Protein AF-A0A535C8X6-F1 (afdb_monomer_lite)

Secondary structure (DSSP, 8-state):
-TTTTTS-S-----TTTTTT---TT--EEEES-THHHHTSSSTTHHHHHHHHHHHHHTTTT-SSSPPEEEE--S-TTSHHHHHHHHT-HHHHHHHHHHHHHHTT-TTSSEEEEEEEEESSHHHHHHHHHHHHHHT--TTEEEEEEEEEEEEEETTEEEEEEEEEESSHHHHHHHHTTPPTT-EEEES-S---

Radius of gyration: 20.98 Å; chains: 1; bounding box: 40×36×58 Å

Sequence (192 aa):
DDFRDGRTDVLVGTQLVAKGLDLPAVTLAAVIAADVTLNLPDYRAAERTFQLLAQVAGRAGRGSRPGRVVFQTYAPDHFAIRAAARLDLDAFADEELARRRLLGYPPSGVLARLLIADPDRGRANTRGAAAAEAVRTAGVDVFGPLPAYVARRAGRWRVQVVLRAADVEQRAEALARVPAGVAIDVDPESLL

pLDDT: mean 89.93, std 11.19, range [46.81, 98.25]

Structure (mmCIF, N/CA/C/O backbone):
data_AF-A0A535C8X6-F1
#
_entry.id   AF-A0A535C8X6-F1
#
loop_
_atom_site.group_PDB
_atom_site.id
_atom_site.type_symbol
_atom_site.label_atom_id
_atom_site.label_alt_id
_atom_site.label_comp_id
_atom_site.label_asym_id
_atom_site.label_entity_id
_atom_site.label_seq_id
_atom_site.pdbx_PDB_ins_code
_atom_site.Cartn_x
_atom_site.Cartn_y
_atom_site.Cartn_z
_atom_site.occupancy
_atom_site.B_iso_or_equiv
_atom_site.auth_seq_id
_atom_site.auth_comp_id
_atom_site.auth_asym_id
_atom_site.auth_atom_id
_atom_site.pdbx_PDB_model_num
ATOM 1 N N . ASP A 1 1 ? 3.007 14.424 30.861 1.00 59.03 1 ASP A N 1
ATOM 2 C CA . ASP A 1 1 ? 2.769 14.315 32.312 1.00 59.03 1 ASP A CA 1
ATOM 3 C C . ASP A 1 1 ? 1.372 14.779 32.685 1.00 59.03 1 ASP A C 1
ATOM 5 O O . ASP A 1 1 ? 0.611 13.955 33.160 1.00 59.03 1 ASP A O 1
ATOM 9 N N . ASP A 1 2 ? 0.934 15.970 32.274 1.00 73.88 2 ASP A N 1
ATOM 10 C CA . ASP A 1 2 ? -0.419 16.498 32.548 1.00 73.88 2 ASP A CA 1
ATOM 11 C C . ASP A 1 2 ? -1.589 15.540 32.237 1.00 73.88 2 ASP A C 1
ATOM 13 O O . ASP A 1 2 ? -2.485 15.380 33.060 1.00 73.88 2 ASP A O 1
ATOM 17 N N . PHE A 1 3 ? -1.566 14.835 31.099 1.00 74.06 3 PHE A N 1
ATOM 18 C CA . PHE A 1 3 ? -2.609 13.855 30.752 1.00 74.06 3 PHE A CA 1
ATOM 19 C C . PHE A 1 3 ? -2.551 12.569 31.600 1.00 74.06 3 PHE A C 1
ATOM 21 O O . PHE A 1 3 ? -3.583 11.979 31.905 1.00 74.06 3 PHE A O 1
ATOM 28 N N . ARG A 1 4 ? -1.353 12.129 32.012 1.00 70.62 4 ARG A N 1
ATOM 29 C CA . ARG A 1 4 ? -1.201 10.979 32.925 1.00 70.62 4 ARG A CA 1
ATOM 30 C C . ARG A 1 4 ? -1.659 11.330 34.337 1.00 70.62 4 ARG A C 1
ATOM 32 O O . ARG A 1 4 ? -2.272 10.498 34.994 1.00 70.62 4 ARG A O 1
ATOM 39 N N . ASP A 1 5 ? -1.417 12.570 34.744 1.00 76.75 5 ASP A N 1
ATOM 40 C CA . ASP A 1 5 ? -1.795 13.105 36.050 1.00 76.75 5 ASP A CA 1
ATOM 41 C C . ASP A 1 5 ? -3.281 13.507 36.122 1.00 76.75 5 ASP A C 1
ATOM 43 O O . ASP A 1 5 ? -3.724 14.042 37.135 1.00 76.75 5 ASP A O 1
ATOM 47 N N . GLY A 1 6 ? -4.057 13.302 35.047 1.00 73.88 6 GLY A N 1
ATOM 48 C CA . GLY A 1 6 ? -5.480 13.655 34.990 1.00 73.88 6 GLY A CA 1
ATOM 49 C C . GLY A 1 6 ? -5.761 15.160 34.935 1.00 73.88 6 GLY A C 1
ATOM 50 O O . GLY A 1 6 ? -6.890 15.578 35.158 1.00 73.88 6 GLY A O 1
ATOM 51 N N . ARG A 1 7 ? -4.754 15.986 34.628 1.00 78.56 7 ARG A N 1
ATOM 52 C CA . ARG A 1 7 ? -4.883 17.445 34.450 1.00 78.56 7 ARG A CA 1
ATOM 53 C C . ARG A 1 7 ? -5.351 17.830 33.041 1.00 78.56 7 ARG A C 1
ATOM 55 O O . ARG A 1 7 ? -5.463 19.010 32.721 1.00 78.56 7 ARG A O 1
ATOM 62 N N . THR A 1 8 ? -5.577 16.849 32.171 1.00 77.38 8 THR A N 1
ATOM 63 C CA . THR A 1 8 ? -6.042 17.039 30.795 1.00 77.38 8 THR A CA 1
ATOM 64 C C . THR A 1 8 ? -6.993 15.908 30.420 1.00 77.38 8 THR A C 1
ATOM 66 O O . THR A 1 8 ? -6.624 14.742 30.531 1.00 77.38 8 THR A O 1
ATOM 69 N N . ASP A 1 9 ? -8.185 16.253 29.933 1.00 81.25 9 ASP A N 1
ATOM 70 C CA . ASP A 1 9 ? -9.246 15.278 29.632 1.00 81.25 9 ASP A CA 1
ATOM 71 C C . ASP A 1 9 ? -9.217 14.755 28.190 1.00 81.25 9 ASP A C 1
ATOM 73 O O . ASP A 1 9 ? -9.724 13.671 27.900 1.00 81.25 9 ASP A O 1
ATOM 77 N N . VAL A 1 10 ? -8.619 15.517 27.265 1.00 84.50 10 VAL A N 1
ATOM 78 C CA . VAL A 1 10 ? -8.597 15.195 25.832 1.00 84.50 10 VAL A CA 1
ATOM 79 C C . VAL A 1 10 ? -7.180 15.282 25.287 1.00 84.50 10 VAL A C 1
ATOM 81 O O . VAL A 1 10 ? -6.517 16.311 25.397 1.00 84.50 10 VAL A O 1
ATOM 84 N N . LEU A 1 11 ? -6.742 14.206 24.637 1.00 82.94 11 LEU A N 1
ATOM 85 C CA . LEU A 1 11 ? -5.484 14.146 23.903 1.00 82.94 11 LEU A CA 1
ATOM 86 C C . LEU A 1 11 ? -5.776 13.879 22.427 1.00 82.94 11 LEU A C 1
ATOM 88 O O . LEU A 1 11 ? -6.370 12.859 22.079 1.00 82.94 11 LEU A O 1
ATOM 92 N N . VAL A 1 12 ? -5.330 14.784 21.557 1.00 84.00 12 VAL A N 1
ATOM 93 C CA . VAL A 1 12 ? -5.411 14.626 20.100 1.00 84.00 12 VAL A CA 1
ATOM 94 C C . VAL A 1 12 ? -4.010 14.370 19.566 1.00 84.00 12 VAL A C 1
ATOM 96 O O . VAL A 1 12 ? -3.067 15.080 19.908 1.00 84.00 12 VAL A O 1
ATOM 99 N N . GLY A 1 13 ? -3.861 13.361 18.713 1.00 76.81 13 GLY A N 1
ATOM 100 C CA . GLY A 1 13 ? -2.567 13.018 18.149 1.00 76.81 13 GLY A CA 1
ATOM 101 C C . GLY A 1 13 ? -2.669 12.218 16.863 1.00 76.81 13 GLY A C 1
ATOM 102 O O . GLY A 1 13 ? -3.693 11.611 16.559 1.00 76.81 13 GLY A O 1
ATOM 103 N N . THR A 1 14 ? -1.578 12.214 16.103 1.00 72.19 14 THR A N 1
ATOM 104 C CA . THR A 1 14 ? -1.394 11.288 14.982 1.00 72.19 14 THR A CA 1
ATOM 105 C C . THR A 1 14 ? -0.957 9.918 15.510 1.00 72.19 14 THR A C 1
ATOM 107 O O . THR A 1 14 ? -0.682 9.756 16.700 1.00 72.19 14 THR A O 1
ATOM 110 N N . GLN A 1 15 ? -0.856 8.919 14.629 1.00 61.06 15 GLN A N 1
ATOM 111 C CA . GLN A 1 15 ? -0.503 7.522 14.951 1.00 61.06 15 GLN A CA 1
ATOM 112 C C . GLN A 1 15 ? 0.688 7.354 15.923 1.00 61.06 15 GLN A C 1
ATOM 114 O O . GLN A 1 15 ? 0.756 6.375 16.667 1.00 61.06 15 GLN A O 1
ATOM 119 N N . LEU A 1 16 ? 1.621 8.311 15.927 1.00 46.81 16 LEU A N 1
ATOM 120 C CA . LEU A 1 16 ? 2.817 8.336 16.770 1.00 46.81 16 LEU A CA 1
ATOM 121 C C . LEU A 1 16 ? 2.553 8.700 18.239 1.00 46.81 16 LEU A C 1
ATOM 123 O O . LEU A 1 16 ? 3.260 8.194 19.104 1.00 46.81 16 LEU A O 1
ATOM 127 N N . VAL A 1 17 ? 1.529 9.503 18.547 1.00 49.66 17 VAL A N 1
ATOM 128 C CA . VAL A 1 17 ? 1.289 10.017 19.912 1.00 49.66 17 VAL A CA 1
ATOM 129 C C . VAL A 1 17 ? 0.846 8.913 20.876 1.00 49.66 17 VAL A C 1
ATOM 131 O O . VAL A 1 17 ? 1.061 9.024 22.073 1.00 49.66 17 VAL A O 1
ATOM 134 N N . ALA A 1 18 ? 0.280 7.811 20.383 1.00 49.75 18 ALA A N 1
ATOM 135 C CA . ALA A 1 18 ? -0.209 6.740 21.249 1.00 49.75 18 ALA A CA 1
ATOM 136 C C . ALA A 1 18 ? 0.808 5.596 21.468 1.00 49.75 18 ALA A C 1
ATOM 138 O O . ALA A 1 18 ? 0.601 4.757 22.346 1.00 49.75 18 ALA A O 1
ATOM 139 N N . LYS A 1 19 ? 1.891 5.493 20.675 1.00 50.19 19 LYS A N 1
ATOM 140 C CA . LYS A 1 19 ? 2.894 4.419 20.838 1.00 50.19 19 LYS A CA 1
ATOM 141 C C . LYS A 1 19 ? 3.752 4.679 22.085 1.00 50.19 19 LYS A C 1
ATOM 143 O O . LYS A 1 19 ? 4.449 5.677 22.153 1.00 50.19 19 LYS A O 1
ATOM 148 N N . GLY A 1 20 ? 3.704 3.762 23.057 1.00 53.22 20 GLY A N 1
ATOM 149 C CA . GLY A 1 20 ? 4.499 3.831 24.296 1.00 53.22 20 GLY A CA 1
ATOM 150 C C . GLY A 1 20 ? 3.850 4.608 25.448 1.00 53.22 20 GLY A C 1
ATOM 151 O O . GLY A 1 20 ? 4.402 4.650 26.545 1.00 53.22 20 GLY A O 1
ATOM 152 N N . LEU A 1 21 ? 2.665 5.184 25.238 1.00 58.94 21 LEU A N 1
ATOM 153 C CA . LEU A 1 21 ? 1.864 5.772 26.305 1.00 58.94 21 LEU A CA 1
ATOM 154 C C . LEU A 1 21 ? 0.898 4.722 26.859 1.00 58.94 21 LEU A C 1
ATOM 156 O O . LEU A 1 21 ? -0.161 4.473 26.288 1.00 58.94 21 LEU A O 1
ATOM 160 N N . ASP A 1 22 ? 1.286 4.098 27.972 1.00 64.19 22 ASP A N 1
ATOM 161 C CA . ASP A 1 22 ? 0.338 3.387 28.825 1.00 64.19 22 ASP A CA 1
ATOM 162 C C . ASP A 1 22 ? -0.529 4.415 29.563 1.00 64.19 22 ASP A C 1
ATOM 164 O O . ASP A 1 22 ? -0.015 5.304 30.252 1.00 64.19 22 ASP A O 1
ATOM 168 N N . LEU A 1 23 ? -1.836 4.353 29.322 1.00 70.75 23 LEU A N 1
ATOM 169 C CA . LEU A 1 23 ? -2.821 5.328 29.782 1.00 70.75 23 LEU A CA 1
ATOM 170 C C . LEU A 1 23 ? -4.005 4.586 30.420 1.00 70.75 23 LEU A C 1
ATOM 172 O O . LEU A 1 23 ? -5.104 4.576 29.862 1.00 70.75 23 LEU A O 1
ATOM 176 N N . PRO A 1 24 ? -3.809 3.960 31.595 1.00 66.19 24 PRO A N 1
ATOM 177 C CA . PRO A 1 24 ? -4.814 3.102 32.233 1.00 66.19 24 PRO A CA 1
ATOM 178 C C . PRO A 1 24 ? -6.110 3.841 32.607 1.00 66.19 24 PRO A C 1
ATOM 180 O O . PRO A 1 24 ? -7.152 3.213 32.793 1.00 66.19 24 PRO A O 1
ATOM 183 N N . ALA A 1 25 ? -6.074 5.176 32.689 1.00 71.44 25 ALA A N 1
ATOM 184 C CA . ALA A 1 25 ? -7.247 6.010 32.936 1.00 71.44 25 ALA A CA 1
ATOM 185 C C . ALA A 1 25 ? -8.119 6.261 31.686 1.00 71.44 25 ALA A C 1
ATOM 187 O O . ALA A 1 25 ? -9.248 6.747 31.827 1.00 71.44 25 ALA A O 1
ATOM 188 N N . VAL A 1 26 ? -7.639 5.925 30.482 1.00 77.00 26 VAL A N 1
ATOM 189 C CA . VAL A 1 26 ? -8.360 6.159 29.225 1.00 77.00 26 VAL A CA 1
ATOM 190 C C . VAL A 1 26 ? -9.452 5.113 29.033 1.00 77.00 26 VAL A C 1
ATOM 192 O O . VAL A 1 26 ? -9.203 3.924 28.830 1.00 77.00 26 VAL A O 1
ATOM 195 N N . THR A 1 27 ? -10.690 5.596 29.062 1.00 83.75 27 THR A N 1
ATOM 196 C CA . THR A 1 27 ? -11.909 4.794 28.870 1.00 83.75 27 THR A CA 1
ATOM 197 C C . THR A 1 27 ? -12.590 5.062 27.533 1.00 83.75 27 THR A C 1
ATOM 199 O O . THR A 1 27 ? -13.511 4.338 27.174 1.00 83.75 27 THR A O 1
ATOM 202 N N . LEU A 1 28 ? -12.131 6.055 26.766 1.00 86.50 28 LEU A N 1
ATOM 203 C CA . LEU A 1 28 ? -12.630 6.350 25.427 1.00 86.50 28 LEU A CA 1
ATOM 204 C C . LEU A 1 28 ? -11.461 6.601 24.476 1.00 86.50 28 LEU A C 1
ATOM 206 O O . LEU A 1 28 ? -10.633 7.473 24.727 1.00 86.50 28 LEU A O 1
ATOM 210 N N . ALA A 1 29 ? -11.431 5.870 23.365 1.00 86.81 29 ALA A N 1
ATOM 211 C CA . ALA A 1 29 ? -10.570 6.165 22.228 1.00 86.81 29 ALA A CA 1
ATOM 212 C C . ALA A 1 29 ? -11.423 6.399 20.980 1.00 86.81 29 ALA A C 1
ATOM 214 O O . ALA A 1 29 ? -12.399 5.688 20.740 1.00 86.81 29 ALA A O 1
ATOM 215 N N . ALA A 1 30 ? -11.046 7.383 20.171 1.00 88.31 30 ALA A N 1
ATOM 216 C CA . ALA A 1 30 ? -11.700 7.653 18.901 1.00 88.31 30 ALA A CA 1
ATOM 217 C C . ALA A 1 30 ? -10.662 7.697 17.781 1.00 88.31 30 ALA A C 1
ATOM 219 O O . ALA A 1 30 ? -9.648 8.385 17.899 1.00 88.31 30 ALA A O 1
ATOM 220 N N . VAL A 1 31 ? -10.922 6.974 16.692 1.00 89.25 31 VAL A N 1
ATOM 221 C CA . VAL A 1 31 ? -10.182 7.129 15.437 1.00 89.25 31 VAL A CA 1
ATOM 222 C C . VAL A 1 31 ? -11.052 7.926 14.486 1.00 89.25 31 VAL A C 1
ATOM 224 O O . VAL A 1 31 ? -12.113 7.469 14.058 1.00 89.25 31 VAL A O 1
ATOM 227 N N . ILE A 1 32 ? -10.591 9.132 14.179 1.00 90.25 32 ILE A N 1
ATOM 228 C CA . ILE A 1 32 ? -11.244 10.036 13.240 1.00 90.25 32 ILE A CA 1
ATOM 229 C C . ILE A 1 32 ? -10.702 9.755 11.840 1.00 90.25 32 ILE A C 1
ATOM 231 O O . ILE A 1 32 ? -9.488 9.671 11.659 1.00 90.25 32 ILE A O 1
ATOM 235 N N . ALA A 1 33 ? -11.605 9.624 10.867 1.00 86.44 33 ALA A N 1
ATOM 236 C CA . ALA A 1 33 ? -11.290 9.373 9.461 1.00 86.44 33 ALA A CA 1
ATOM 237 C C . ALA A 1 33 ? -10.433 8.110 9.233 1.00 86.44 33 ALA A C 1
ATOM 239 O O . ALA A 1 33 ? -9.343 8.164 8.658 1.00 86.44 33 ALA A O 1
ATOM 240 N N . ALA A 1 34 ? -10.954 6.947 9.637 1.00 86.88 34 ALA A N 1
ATOM 241 C CA . ALA A 1 34 ? -10.316 5.653 9.369 1.00 86.88 34 ALA A CA 1
ATOM 242 C C . ALA A 1 34 ? -10.116 5.376 7.861 1.00 86.88 34 ALA A C 1
ATOM 244 O O . ALA A 1 34 ? -9.272 4.570 7.475 1.00 86.88 34 ALA A O 1
ATOM 245 N N . ASP A 1 35 ? -10.849 6.085 7.000 1.00 89.75 35 ASP A N 1
ATOM 246 C CA . ASP A 1 35 ? -10.760 5.979 5.543 1.00 89.75 35 ASP A CA 1
ATOM 247 C C . ASP A 1 35 ? -9.438 6.496 4.968 1.00 89.75 35 ASP A C 1
ATOM 249 O O . ASP A 1 35 ? -9.090 6.141 3.842 1.00 89.75 35 ASP A O 1
ATOM 253 N N . VAL A 1 36 ? -8.693 7.334 5.701 1.00 88.81 36 VAL A N 1
ATOM 254 C CA . VAL A 1 36 ? -7.447 7.933 5.192 1.00 88.81 36 VAL A CA 1
ATOM 255 C C . VAL A 1 36 ? -6.462 6.847 4.777 1.00 88.81 36 VAL A C 1
ATOM 257 O O . VAL A 1 36 ? -5.858 6.943 3.714 1.00 88.81 36 VAL A O 1
ATOM 260 N N . THR A 1 37 ? -6.318 5.797 5.588 1.00 88.62 37 THR A N 1
ATOM 261 C CA . THR A 1 37 ? -5.406 4.691 5.287 1.00 88.62 37 THR A CA 1
ATOM 262 C C . THR A 1 37 ? -5.985 3.692 4.300 1.00 88.62 37 THR A C 1
ATOM 264 O O . THR A 1 37 ? -5.215 3.124 3.532 1.00 88.62 37 THR A O 1
ATOM 267 N N . LEU A 1 38 ? -7.311 3.517 4.272 1.00 91.06 38 LEU A N 1
ATOM 268 C CA . LEU A 1 38 ? -7.988 2.657 3.294 1.00 91.06 38 LEU A CA 1
ATOM 269 C C . LEU A 1 38 ? -7.849 3.174 1.862 1.00 91.06 38 LEU A C 1
ATOM 271 O O . LEU A 1 38 ? -7.740 2.376 0.939 1.00 91.06 38 LEU A O 1
ATOM 275 N N . ASN A 1 39 ? -7.842 4.495 1.682 1.00 90.12 39 ASN A N 1
ATOM 276 C CA . ASN A 1 39 ? -7.781 5.125 0.363 1.00 90.12 39 ASN A CA 1
ATOM 277 C C . ASN A 1 39 ? -6.349 5.395 -0.123 1.00 90.12 39 ASN A C 1
ATOM 279 O O . ASN A 1 39 ? -6.158 6.046 -1.151 1.00 90.12 39 ASN A O 1
ATOM 283 N N . LEU A 1 40 ? -5.330 4.919 0.600 1.00 91.12 40 LEU A N 1
ATOM 284 C CA . LEU A 1 40 ? -3.961 4.975 0.098 1.00 91.12 40 LEU A CA 1
ATOM 285 C C . LEU A 1 40 ? -3.833 4.052 -1.124 1.00 91.12 40 LEU A C 1
ATOM 287 O O . LEU A 1 40 ? -4.337 2.930 -1.080 1.00 91.12 40 LEU A O 1
ATOM 291 N N . PRO A 1 41 ? -3.133 4.473 -2.194 1.00 89.69 41 PRO A N 1
ATOM 292 C CA . PRO A 1 41 ? -2.901 3.649 -3.380 1.00 89.69 41 PRO A CA 1
ATOM 293 C C . PRO A 1 41 ? -1.820 2.588 -3.107 1.00 89.69 41 PRO A C 1
ATOM 295 O O . PRO A 1 41 ? -0.774 2.549 -3.751 1.00 89.69 41 PRO A O 1
ATOM 298 N N . ASP A 1 42 ? -2.057 1.751 -2.102 1.00 92.94 42 ASP A N 1
ATOM 299 C CA . ASP A 1 42 ? -1.156 0.717 -1.615 1.00 92.94 42 ASP A CA 1
ATOM 300 C C . ASP A 1 42 ? -1.937 -0.589 -1.442 1.00 92.94 42 ASP A C 1
ATOM 302 O O . ASP A 1 42 ? -3.026 -0.604 -0.868 1.00 92.94 42 ASP A O 1
ATOM 306 N N . TYR A 1 43 ? -1.379 -1.705 -1.912 1.00 92.75 43 TYR A N 1
ATOM 307 C CA . TYR A 1 43 ? -2.036 -3.010 -1.813 1.00 92.75 43 TYR A CA 1
ATOM 308 C C . TYR A 1 43 ? -2.241 -3.467 -0.356 1.00 92.75 43 TYR A C 1
ATOM 310 O O . TYR A 1 43 ? -3.103 -4.301 -0.097 1.00 92.75 43 TYR A O 1
ATOM 318 N N . ARG A 1 44 ? -1.489 -2.904 0.603 1.00 94.88 44 ARG A N 1
ATOM 319 C CA . ARG A 1 44 ? -1.601 -3.170 2.048 1.00 94.88 44 ARG A CA 1
ATOM 320 C C . ARG A 1 44 ? -2.485 -2.159 2.781 1.00 94.88 44 ARG A C 1
ATOM 322 O O . ARG A 1 44 ? -2.489 -2.143 4.012 1.00 94.88 44 ARG A O 1
ATOM 329 N N . ALA A 1 45 ? -3.217 -1.293 2.077 1.00 95.00 45 ALA A N 1
ATOM 330 C CA . ALA A 1 45 ? -4.074 -0.271 2.688 1.00 95.00 45 ALA A CA 1
ATOM 331 C C . ALA A 1 45 ? -5.084 -0.857 3.697 1.00 95.00 45 ALA A C 1
ATOM 333 O O . ALA A 1 45 ? -5.226 -0.341 4.813 1.00 95.00 45 ALA A O 1
ATOM 334 N N . ALA A 1 46 ? -5.736 -1.971 3.348 1.00 96.12 46 ALA A N 1
ATOM 335 C CA . ALA A 1 46 ? -6.678 -2.667 4.225 1.00 96.12 46 ALA A CA 1
ATOM 336 C C . ALA A 1 46 ? -5.995 -3.245 5.477 1.00 96.12 46 ALA A C 1
ATOM 338 O O . ALA A 1 46 ? -6.447 -2.989 6.592 1.00 96.12 46 ALA A O 1
ATOM 339 N N . GLU A 1 47 ? -4.865 -3.939 5.304 1.00 96.06 47 GLU A N 1
ATOM 340 C CA . GLU A 1 47 ? -4.036 -4.479 6.395 1.00 96.06 47 GLU A CA 1
ATOM 341 C C . GLU A 1 47 ? -3.582 -3.395 7.368 1.00 96.06 47 GLU A C 1
ATOM 343 O O . GLU A 1 47 ? -3.773 -3.518 8.578 1.00 96.06 47 GLU A O 1
ATOM 348 N N . ARG A 1 48 ? -3.033 -2.295 6.849 1.00 93.50 48 ARG A N 1
ATOM 349 C CA . ARG A 1 48 ? -2.588 -1.172 7.679 1.00 93.50 48 ARG A CA 1
ATOM 350 C C . ARG A 1 48 ? -3.744 -0.564 8.453 1.00 93.50 48 ARG A C 1
ATOM 352 O O . ARG A 1 48 ? -3.599 -0.292 9.641 1.00 93.50 48 ARG A O 1
ATOM 359 N N . THR A 1 49 ? -4.889 -0.378 7.800 1.00 94.56 49 THR A N 1
ATOM 360 C CA . THR A 1 49 ? -6.093 0.135 8.461 1.00 94.56 49 THR A CA 1
ATOM 361 C C . THR A 1 49 ? -6.509 -0.786 9.603 1.00 94.56 49 THR A C 1
ATOM 363 O O . THR A 1 49 ? -6.662 -0.315 10.728 1.00 94.56 49 THR A O 1
ATOM 366 N N . PHE A 1 50 ? -6.626 -2.092 9.349 1.00 95.50 50 PHE A N 1
ATOM 367 C CA . PHE A 1 50 ? -6.971 -3.066 10.381 1.00 95.50 50 PHE A CA 1
ATOM 368 C C . PHE A 1 50 ? -5.993 -3.006 11.563 1.00 95.50 50 PHE A C 1
ATOM 370 O O . PHE A 1 50 ? -6.424 -2.842 12.702 1.00 95.50 50 PHE A O 1
ATOM 377 N N . GLN A 1 51 ? -4.682 -3.052 11.303 1.00 92.38 51 GLN A N 1
ATOM 378 C CA . GLN A 1 51 ? -3.646 -3.016 12.342 1.00 92.38 51 GLN A CA 1
ATOM 379 C C . GLN A 1 51 ? -3.720 -1.750 13.202 1.00 92.38 51 GLN A C 1
ATOM 381 O O . GLN A 1 51 ? -3.593 -1.820 14.424 1.00 92.38 51 GLN A O 1
ATOM 386 N N . LEU A 1 52 ? -3.941 -0.591 12.581 1.00 89.75 52 LEU A N 1
ATOM 387 C CA . LEU A 1 52 ? -4.054 0.685 13.284 1.00 89.75 52 LEU A CA 1
ATOM 388 C C . LEU A 1 52 ? -5.294 0.730 14.174 1.00 89.75 52 LEU A C 1
ATOM 390 O O . LEU A 1 52 ? -5.199 1.088 15.348 1.00 89.75 52 LEU A O 1
ATOM 394 N N . LEU A 1 53 ? -6.448 0.348 13.628 1.00 91.38 53 LEU A N 1
ATOM 395 C CA . LEU A 1 53 ? -7.706 0.338 14.364 1.00 91.38 53 LEU A CA 1
ATOM 396 C C . LEU A 1 53 ? -7.676 -0.679 15.508 1.00 91.38 53 LEU A C 1
ATOM 398 O O . LEU A 1 53 ? -8.029 -0.330 16.634 1.00 91.38 53 LEU A O 1
ATOM 402 N N . ALA A 1 54 ? -7.178 -1.893 15.257 1.00 89.94 54 ALA A N 1
ATOM 403 C CA . ALA A 1 54 ? -7.010 -2.926 16.273 1.00 89.94 54 ALA A CA 1
ATOM 404 C C . ALA A 1 54 ? -6.022 -2.492 17.369 1.00 89.94 54 ALA A C 1
ATOM 406 O O . ALA A 1 54 ? -6.276 -2.706 18.553 1.00 89.94 54 ALA A O 1
ATOM 407 N N . GLN A 1 55 ? -4.927 -1.811 17.008 1.00 84.56 55 GLN A N 1
ATOM 408 C CA . GLN A 1 55 ? -3.979 -1.263 17.981 1.00 84.56 55 GLN A CA 1
ATOM 409 C C . GLN A 1 55 ? -4.622 -0.196 18.872 1.00 84.56 55 GLN A C 1
ATOM 411 O O . GLN A 1 55 ? -4.378 -0.189 20.080 1.00 84.56 55 GLN A O 1
ATOM 416 N N . VAL A 1 56 ? -5.413 0.715 18.299 1.00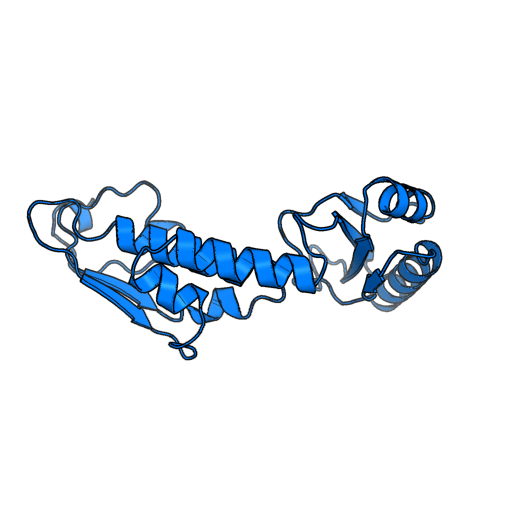 82.62 56 VAL A N 1
ATOM 417 C CA . VAL A 1 56 ? -6.130 1.732 19.081 1.00 82.62 56 VAL A CA 1
ATOM 418 C C . VAL A 1 56 ? -7.173 1.072 19.976 1.00 82.62 56 VAL A C 1
ATOM 420 O O . VAL A 1 56 ? -7.249 1.392 21.163 1.00 82.62 56 VAL A O 1
ATOM 423 N N . ALA A 1 57 ? -7.918 0.105 19.444 1.00 82.62 57 ALA A N 1
ATOM 424 C CA . ALA A 1 57 ? -8.917 -0.619 20.211 1.00 82.62 57 ALA A CA 1
ATOM 425 C C . ALA A 1 57 ? -8.308 -1.408 21.377 1.00 82.62 57 ALA A C 1
ATOM 427 O O . ALA A 1 57 ? -8.826 -1.352 22.486 1.00 82.62 57 ALA A O 1
ATOM 428 N N . GLY A 1 58 ? -7.148 -2.036 21.174 1.00 76.81 58 GLY A N 1
ATOM 429 C CA . GLY A 1 58 ? -6.412 -2.746 22.220 1.00 76.81 58 GLY A CA 1
ATOM 430 C C . GLY A 1 58 ? -5.723 -1.847 23.256 1.00 76.81 58 GLY A C 1
ATOM 431 O O . GLY A 1 58 ? -5.070 -2.372 24.162 1.00 76.81 58 GLY A O 1
ATOM 432 N N . ARG A 1 59 ? -5.796 -0.514 23.128 1.00 72.56 59 ARG A N 1
ATOM 433 C CA . ARG A 1 59 ? -5.265 0.447 24.115 1.00 72.56 59 ARG A CA 1
ATOM 434 C C . ARG A 1 59 ? -6.329 1.008 25.049 1.00 72.56 59 ARG A C 1
ATOM 436 O O . ARG A 1 59 ? -5.995 1.344 26.181 1.00 72.56 59 ARG A O 1
ATOM 443 N N . ALA A 1 60 ? -7.578 1.104 24.608 1.00 70.50 60 ALA A N 1
ATOM 444 C CA . ALA A 1 60 ? -8.669 1.522 25.478 1.00 70.50 60 ALA A CA 1
ATOM 445 C C . ALA A 1 60 ? -9.067 0.376 26.422 1.00 70.50 60 ALA A C 1
ATOM 447 O O . ALA A 1 60 ? -9.120 -0.778 26.009 1.00 70.50 60 ALA A O 1
ATOM 448 N N . GLY A 1 61 ? -9.368 0.688 27.687 1.00 64.06 61 GLY A N 1
ATOM 449 C CA . GLY A 1 61 ? -9.941 -0.301 28.611 1.00 64.06 61 GLY A CA 1
ATOM 450 C C . GLY A 1 61 ? -8.962 -1.335 29.180 1.00 64.06 61 GLY A C 1
ATOM 451 O O . GLY A 1 61 ? -9.399 -2.397 29.604 1.00 64.06 61 GLY A O 1
ATOM 452 N N . ARG A 1 62 ? -7.652 -1.042 29.219 1.00 68.56 62 ARG A N 1
ATOM 453 C CA . ARG A 1 62 ? -6.651 -1.887 29.912 1.00 68.56 62 ARG A CA 1
ATOM 454 C C . ARG A 1 62 ? -6.703 -1.802 31.444 1.00 68.56 62 ARG A C 1
ATOM 456 O O . ARG A 1 62 ? -6.050 -2.590 32.118 1.00 68.56 62 ARG A O 1
ATOM 463 N N . GLY A 1 63 ? -7.427 -0.826 31.989 1.00 67.06 63 GLY A N 1
ATOM 464 C CA . GLY A 1 63 ? -7.645 -0.677 33.428 1.00 67.06 63 GLY A CA 1
ATOM 465 C C . GLY A 1 63 ? -8.851 -1.474 33.934 1.00 67.06 63 GLY A C 1
ATOM 466 O O . GLY A 1 63 ? -9.447 -2.271 33.221 1.00 67.06 63 GLY A O 1
ATOM 467 N N . SER A 1 64 ? -9.269 -1.202 35.169 1.00 66.50 64 SER A N 1
ATOM 468 C CA . SER A 1 64 ? -10.456 -1.817 35.788 1.00 66.50 64 SER A CA 1
ATOM 469 C C . SER A 1 64 ? -11.796 -1.317 35.228 1.00 66.50 64 SER A C 1
ATOM 471 O O . SER A 1 64 ? -12.845 -1.859 35.571 1.00 66.50 64 SER A O 1
ATOM 473 N N . ARG A 1 65 ? -11.785 -0.269 34.392 1.00 74.50 65 ARG A N 1
ATOM 474 C CA . ARG A 1 65 ? -12.983 0.329 33.789 1.00 74.50 65 ARG A CA 1
ATOM 475 C C . ARG A 1 65 ? -13.116 -0.093 32.324 1.00 74.50 65 ARG A C 1
ATOM 477 O O . ARG A 1 65 ? -12.117 -0.043 31.605 1.00 74.50 65 ARG A O 1
ATOM 484 N N . PRO A 1 66 ? -14.332 -0.437 31.859 1.00 77.00 66 PRO A N 1
ATOM 485 C CA . PRO A 1 66 ? -14.555 -0.794 30.466 1.00 77.00 66 PRO A CA 1
ATOM 486 C C . PRO A 1 66 ? -14.188 0.376 29.549 1.00 77.00 66 PRO A C 1
ATOM 488 O O . PRO A 1 66 ? -14.570 1.524 29.789 1.00 77.00 66 PRO A O 1
ATOM 491 N N . GLY A 1 67 ? -13.426 0.071 28.502 1.00 84.00 67 GLY A N 1
ATOM 492 C CA . GLY A 1 67 ? -13.086 1.016 27.447 1.00 84.00 67 GLY A CA 1
ATOM 493 C C . GLY A 1 67 ? -14.120 0.989 26.327 1.00 84.00 67 GLY A C 1
ATOM 494 O O . GLY A 1 67 ? -14.637 -0.066 25.970 1.00 84.00 67 GLY A O 1
ATOM 495 N N . ARG A 1 68 ? -14.395 2.148 25.737 1.00 87.31 68 ARG A N 1
ATOM 496 C CA . ARG A 1 68 ? -15.152 2.293 24.497 1.00 87.31 68 ARG A CA 1
ATOM 497 C C . ARG A 1 68 ? -14.227 2.795 23.400 1.00 87.31 68 ARG A C 1
ATOM 499 O O . ARG A 1 68 ? -13.396 3.674 23.622 1.00 87.31 68 ARG A O 1
ATOM 506 N N . VAL A 1 69 ? -14.406 2.260 22.201 1.00 88.31 69 VAL A N 1
ATOM 507 C CA . VAL A 1 69 ? -13.658 2.674 21.017 1.00 88.31 69 VAL A CA 1
ATOM 508 C C . VAL A 1 69 ? -14.658 3.077 19.944 1.00 88.31 69 VAL A C 1
ATOM 510 O O . VAL A 1 69 ? -15.646 2.379 19.725 1.00 88.31 69 VAL A O 1
ATOM 513 N N . VAL A 1 70 ? -14.436 4.224 19.311 1.00 91.94 70 VAL A N 1
ATOM 514 C CA . VAL A 1 70 ? -15.295 4.740 18.242 1.00 91.94 70 VAL A CA 1
ATOM 515 C C . VAL A 1 70 ? -14.459 4.938 16.987 1.00 91.94 70 VAL A C 1
ATOM 517 O O . VAL A 1 70 ? -13.435 5.616 17.017 1.00 91.94 70 VAL A O 1
ATOM 520 N N . PHE A 1 71 ? -14.904 4.364 15.874 1.00 92.94 71 PHE A N 1
ATOM 521 C CA . PHE A 1 71 ? -14.301 4.582 14.564 1.00 92.94 71 PHE A CA 1
ATOM 522 C C . PHE A 1 71 ? -15.243 5.427 13.719 1.00 92.94 71 PHE A C 1
ATOM 524 O O . PHE A 1 71 ? -16.391 5.046 13.500 1.00 92.94 71 PHE A O 1
ATOM 531 N N . GLN A 1 72 ? -14.762 6.571 13.244 1.00 94.44 72 GLN A N 1
ATOM 532 C CA . GLN A 1 72 ? -15.460 7.353 12.235 1.00 94.44 72 GLN A CA 1
ATOM 533 C C . GLN A 1 72 ? -14.939 6.951 10.856 1.00 94.44 72 GLN A C 1
ATOM 535 O O . GLN A 1 72 ? -13.745 7.089 10.576 1.00 94.44 72 GLN A O 1
ATOM 540 N N . THR A 1 73 ? -15.839 6.469 10.003 1.00 95.00 73 THR A N 1
ATOM 541 C CA . THR A 1 73 ? -15.536 6.051 8.632 1.00 95.00 73 THR A CA 1
ATOM 542 C C . THR A 1 73 ? -16.716 6.325 7.707 1.00 95.00 73 THR A C 1
ATOM 544 O O . THR A 1 73 ? -17.869 6.265 8.137 1.00 95.00 73 THR A O 1
ATOM 547 N N . TYR A 1 74 ? -16.428 6.602 6.439 1.00 95.50 74 TYR A N 1
ATOM 548 C CA . TYR A 1 74 ? -17.420 6.642 5.364 1.00 95.50 74 TYR A CA 1
ATOM 549 C C . TYR A 1 74 ? -17.712 5.256 4.768 1.00 95.50 74 TYR A C 1
ATOM 551 O O . TYR A 1 74 ? -18.705 5.100 4.062 1.00 95.50 74 TYR A O 1
ATOM 559 N N . ALA A 1 75 ? -16.885 4.249 5.062 1.00 95.56 75 ALA A N 1
ATOM 560 C CA . ALA A 1 75 ? -17.021 2.875 4.583 1.00 95.56 75 ALA A CA 1
ATOM 561 C C . ALA A 1 75 ? -17.219 1.874 5.747 1.00 95.56 75 ALA A C 1
ATOM 563 O O . ALA A 1 75 ? -16.400 0.966 5.925 1.00 95.56 75 ALA A O 1
ATOM 564 N N . PRO A 1 76 ? -18.303 1.992 6.544 1.00 95.38 76 PRO A N 1
ATOM 565 C CA . PRO A 1 76 ? -18.530 1.139 7.717 1.00 95.38 76 PRO A CA 1
ATOM 566 C C . PRO A 1 76 ? -18.649 -0.353 7.375 1.00 95.38 76 PRO A C 1
ATOM 568 O O . PRO A 1 76 ? -18.327 -1.202 8.206 1.00 95.38 76 PRO A O 1
ATOM 571 N N . ASP A 1 77 ? -19.062 -0.675 6.147 1.00 96.00 77 ASP A N 1
ATOM 572 C CA . ASP A 1 77 ? -19.222 -2.050 5.674 1.00 96.00 77 ASP A CA 1
ATOM 573 C C . ASP A 1 77 ? -17.929 -2.677 5.138 1.00 96.00 77 ASP A C 1
ATOM 575 O O . ASP A 1 77 ? -17.897 -3.878 4.861 1.00 96.00 77 ASP A O 1
ATOM 579 N N . HIS A 1 78 ? -16.847 -1.900 5.010 1.00 96.88 78 HIS A N 1
ATOM 580 C CA . HIS A 1 78 ? -15.570 -2.420 4.537 1.00 96.88 78 HIS A CA 1
ATOM 581 C C . HIS A 1 78 ? -15.049 -3.502 5.495 1.00 96.88 78 HIS A C 1
ATOM 583 O O . HIS A 1 78 ? -14.978 -3.294 6.709 1.00 96.88 78 HIS A O 1
ATOM 589 N N . PHE A 1 79 ? -14.638 -4.655 4.957 1.00 96.62 79 PHE A N 1
ATOM 590 C CA . PHE A 1 79 ? -14.282 -5.837 5.756 1.00 96.62 79 PHE A CA 1
ATOM 591 C C . PHE A 1 79 ? -13.218 -5.536 6.826 1.00 96.62 79 PHE A C 1
ATOM 593 O O . PHE A 1 79 ? -13.387 -5.917 7.981 1.00 96.62 79 PHE A O 1
ATOM 600 N N . ALA A 1 80 ? -12.182 -4.759 6.480 1.00 96.56 80 ALA A N 1
ATOM 601 C CA . ALA A 1 80 ? -11.141 -4.349 7.425 1.00 96.56 80 ALA A CA 1
ATOM 602 C C . ALA A 1 80 ? -11.679 -3.517 8.604 1.00 96.56 80 ALA A C 1
ATOM 604 O O . ALA A 1 80 ? -11.215 -3.688 9.729 1.00 96.56 80 ALA A O 1
ATOM 605 N N . ILE A 1 81 ? -12.679 -2.656 8.373 1.00 95.75 81 ILE A N 1
ATOM 606 C CA . ILE A 1 81 ? -13.323 -1.873 9.437 1.00 95.75 81 ILE A CA 1
ATOM 607 C C . ILE A 1 81 ? -14.147 -2.794 10.334 1.00 95.75 81 ILE A C 1
ATOM 609 O O . ILE A 1 81 ? -14.010 -2.749 11.557 1.00 95.75 81 ILE A O 1
ATOM 613 N N . ARG A 1 82 ? -14.991 -3.644 9.737 1.00 95.81 82 ARG A N 1
ATOM 614 C CA . ARG A 1 82 ? -15.868 -4.562 10.478 1.00 95.81 82 ARG A CA 1
ATOM 615 C C . ARG A 1 82 ? -15.075 -5.530 11.348 1.00 95.81 82 ARG A C 1
ATOM 617 O O . ARG A 1 82 ? -15.437 -5.740 12.504 1.00 95.81 82 ARG A O 1
ATOM 624 N N . ALA A 1 83 ? -14.001 -6.089 10.799 1.00 96.19 83 ALA A N 1
ATOM 625 C CA . ALA A 1 83 ? -13.107 -6.980 11.517 1.00 96.19 83 ALA A CA 1
ATOM 626 C C . ALA A 1 83 ? -12.376 -6.243 12.648 1.00 96.19 83 ALA A C 1
ATOM 628 O O . ALA A 1 83 ? -12.375 -6.710 13.786 1.00 96.19 83 ALA A O 1
ATOM 629 N N . ALA A 1 84 ? -11.850 -5.038 12.392 1.00 93.88 84 ALA A N 1
ATOM 630 C CA . ALA A 1 84 ? -11.185 -4.244 13.424 1.00 93.88 84 ALA A CA 1
ATOM 631 C C . ALA A 1 84 ? -12.125 -3.840 14.570 1.00 93.88 84 ALA A C 1
ATOM 633 O O . ALA A 1 84 ? -11.725 -3.874 15.731 1.00 93.88 84 ALA A O 1
ATOM 634 N N . ALA A 1 85 ? -13.384 -3.502 14.270 1.00 91.75 85 ALA A N 1
ATOM 635 C CA . ALA A 1 85 ? -14.396 -3.166 15.275 1.00 91.75 85 ALA A CA 1
ATOM 636 C C . ALA A 1 85 ? -14.724 -4.336 16.217 1.00 91.75 85 ALA A C 1
ATOM 638 O O . ALA A 1 85 ? -15.178 -4.113 17.337 1.00 91.75 85 ALA A O 1
ATOM 639 N N . ARG A 1 86 ? -14.487 -5.573 15.767 1.00 92.62 86 ARG A N 1
ATOM 640 C CA . ARG A 1 86 ? -14.700 -6.808 16.533 1.00 92.62 86 ARG A CA 1
ATOM 641 C C . ARG A 1 86 ? -13.405 -7.415 17.075 1.00 92.62 86 ARG A C 1
ATOM 643 O O . ARG A 1 86 ? -13.480 -8.414 17.777 1.00 92.62 86 ARG A O 1
ATOM 650 N N . LEU A 1 87 ? -12.248 -6.822 16.757 1.00 91.88 87 LEU A N 1
ATOM 651 C CA . LEU A 1 87 ? -10.919 -7.403 16.991 1.00 91.88 87 LEU A CA 1
ATOM 652 C C . LEU A 1 87 ? -10.775 -8.824 16.411 1.00 91.88 87 LEU A C 1
ATOM 654 O O . LEU A 1 87 ? -10.067 -9.663 16.961 1.00 91.88 87 LEU A O 1
ATOM 658 N N . ASP A 1 88 ? -11.444 -9.078 15.289 1.00 95.44 88 ASP A N 1
ATOM 659 C CA . ASP A 1 88 ? -11.514 -10.385 14.639 1.00 95.44 88 ASP A CA 1
ATOM 660 C C . ASP A 1 88 ? -10.416 -10.494 13.572 1.00 95.44 88 ASP A C 1
ATOM 662 O O . ASP A 1 88 ? -10.589 -10.088 12.420 1.00 95.44 88 ASP A O 1
ATOM 666 N N . LEU A 1 89 ? -9.234 -10.955 13.992 1.00 96.31 89 LEU A N 1
ATOM 667 C CA . LEU A 1 89 ? -8.081 -11.120 13.105 1.00 96.31 89 LEU A CA 1
ATOM 668 C C . LEU A 1 89 ? -8.321 -12.204 12.053 1.00 96.31 89 LEU A C 1
ATOM 670 O O . LEU A 1 89 ? -7.905 -12.019 10.911 1.00 96.31 89 LEU A O 1
ATOM 674 N N . ASP A 1 90 ? -8.984 -13.296 12.421 1.00 97.81 90 ASP A N 1
ATOM 675 C CA . ASP A 1 90 ? -9.177 -14.440 11.533 1.00 97.81 90 ASP A CA 1
ATOM 676 C C . ASP A 1 90 ? -10.094 -14.053 10.368 1.00 97.81 90 ASP A C 1
ATOM 678 O O . ASP A 1 90 ? -9.712 -14.203 9.207 1.00 97.81 90 ASP A O 1
ATOM 682 N N . ALA A 1 91 ? -11.229 -13.400 10.652 1.00 97.38 91 ALA A N 1
ATOM 683 C CA . ALA A 1 91 ? -12.120 -12.901 9.605 1.00 97.38 91 ALA A CA 1
ATOM 684 C C . ALA A 1 91 ? -11.449 -11.855 8.698 1.00 97.38 91 ALA A C 1
ATOM 686 O O . ALA A 1 91 ? -11.729 -11.800 7.498 1.00 97.38 91 ALA A O 1
ATOM 687 N N . PHE A 1 92 ? -10.565 -11.012 9.249 1.00 98.25 92 PHE A N 1
ATOM 688 C CA . PHE A 1 92 ? -9.768 -10.091 8.437 1.00 98.25 92 PHE A CA 1
ATOM 689 C C . PHE A 1 92 ? -8.798 -10.846 7.520 1.00 98.25 92 PHE A C 1
ATOM 691 O O . PHE A 1 92 ? -8.729 -10.553 6.324 1.00 98.25 92 PHE A O 1
ATOM 698 N N . ALA A 1 93 ? -8.034 -11.783 8.085 1.00 98.00 93 ALA A N 1
ATOM 699 C CA . ALA A 1 93 ? -6.987 -12.508 7.384 1.00 98.00 93 ALA A CA 1
ATOM 700 C C . ALA A 1 93 ? -7.559 -13.368 6.254 1.00 98.00 93 ALA A C 1
ATOM 702 O O . ALA A 1 93 ? -7.006 -13.355 5.154 1.00 98.00 93 ALA A O 1
ATOM 703 N N . ASP A 1 94 ? -8.676 -14.054 6.490 1.00 98.00 94 ASP A N 1
ATOM 704 C CA . ASP A 1 94 ? -9.332 -14.894 5.490 1.00 98.00 94 ASP A CA 1
ATOM 705 C C . ASP A 1 94 ? -9.744 -14.088 4.250 1.00 98.00 94 ASP A C 1
ATOM 707 O O . ASP A 1 94 ? -9.390 -14.452 3.123 1.00 98.00 94 ASP A O 1
ATOM 711 N N . GLU A 1 95 ? -10.420 -12.953 4.452 1.00 97.88 95 GLU A N 1
ATOM 712 C CA . GLU A 1 95 ? -10.867 -12.075 3.365 1.00 97.88 95 GLU A CA 1
ATOM 713 C C . GLU A 1 95 ? -9.676 -11.416 2.647 1.00 97.88 95 GLU A C 1
ATOM 715 O O . GLU A 1 95 ? -9.581 -11.457 1.418 1.00 97.88 95 GLU A O 1
ATOM 720 N N . GLU A 1 96 ? -8.719 -10.849 3.390 1.00 97.81 96 GLU A N 1
ATOM 721 C CA . GLU A 1 96 ? -7.547 -10.179 2.811 1.00 97.81 96 GLU A CA 1
ATOM 722 C C . GLU A 1 96 ? -6.687 -11.151 1.989 1.00 97.81 96 GLU A C 1
ATOM 724 O O . GLU A 1 96 ? -6.264 -10.831 0.873 1.00 97.81 96 GLU A O 1
ATOM 729 N N . LEU A 1 97 ? -6.440 -12.360 2.502 1.00 97.69 97 LEU A N 1
ATOM 730 C CA . LEU A 1 97 ? -5.651 -13.369 1.798 1.00 97.69 97 LEU A CA 1
ATOM 731 C C . LEU A 1 97 ? -6.382 -13.906 0.567 1.00 97.69 97 LEU A C 1
ATOM 733 O O . LEU A 1 97 ? -5.733 -14.124 -0.458 1.00 97.69 97 LEU A O 1
ATOM 737 N N . ALA A 1 98 ? -7.703 -14.094 0.623 1.00 97.62 98 ALA A N 1
ATOM 738 C CA . ALA A 1 98 ? -8.489 -14.489 -0.545 1.00 97.62 98 ALA A CA 1
ATOM 739 C C . ALA A 1 98 ? -8.402 -13.433 -1.659 1.00 97.62 98 ALA A C 1
ATOM 741 O O . ALA A 1 98 ? -8.135 -13.766 -2.818 1.00 97.62 98 ALA A O 1
ATOM 742 N N . ARG A 1 99 ? -8.529 -12.148 -1.305 1.00 96.44 99 ARG A N 1
ATOM 743 C CA . ARG A 1 99 ? -8.396 -11.025 -2.246 1.00 96.44 99 ARG A CA 1
ATOM 744 C C . ARG A 1 99 ? -6.992 -10.925 -2.834 1.00 96.44 99 ARG A C 1
ATOM 746 O O . ARG A 1 99 ? -6.851 -10.723 -4.039 1.00 96.44 99 ARG A O 1
ATOM 753 N N . ARG A 1 100 ? -5.950 -11.099 -2.016 1.00 96.00 100 ARG A N 1
ATOM 754 C CA . ARG A 1 100 ? -4.553 -11.091 -2.482 1.00 96.00 100 ARG A CA 1
ATOM 755 C C . ARG A 1 100 ? -4.274 -12.225 -3.452 1.00 96.00 100 ARG A C 1
ATOM 757 O O . ARG A 1 100 ? -3.698 -11.949 -4.496 1.00 96.00 100 ARG A O 1
ATOM 764 N N . ARG A 1 101 ? -4.748 -13.441 -3.154 1.00 96.88 101 ARG A N 1
ATOM 765 C CA . ARG A 1 101 ? -4.670 -14.597 -4.064 1.00 96.88 101 ARG A CA 1
ATOM 766 C C . ARG A 1 101 ? -5.336 -14.310 -5.403 1.00 96.88 101 ARG A C 1
ATOM 768 O O . ARG A 1 101 ? -4.725 -14.528 -6.441 1.00 96.88 101 ARG A O 1
ATOM 775 N N . LEU A 1 102 ? -6.553 -13.766 -5.382 1.00 96.12 102 LEU A N 1
ATOM 776 C CA . LEU A 1 102 ? -7.289 -13.424 -6.601 1.00 96.12 102 LEU A CA 1
ATOM 777 C C . LEU A 1 102 ? -6.561 -12.373 -7.456 1.00 96.12 102 LEU A C 1
ATOM 779 O O . LEU A 1 102 ? -6.611 -12.425 -8.681 1.00 96.12 102 LEU A O 1
ATOM 783 N N . LEU A 1 103 ? -5.893 -11.416 -6.811 1.00 94.62 103 LEU A N 1
ATOM 784 C CA . LEU A 1 103 ? -5.181 -10.319 -7.466 1.00 94.62 103 LEU A CA 1
ATOM 785 C C . LEU A 1 103 ? -3.678 -10.590 -7.657 1.00 94.62 103 LEU A C 1
ATOM 787 O O . LEU A 1 103 ? -2.964 -9.685 -8.083 1.00 94.62 103 LEU A O 1
ATOM 791 N N . GLY A 1 104 ? -3.169 -11.778 -7.321 1.00 95.25 104 GLY A N 1
ATOM 792 C CA . GLY A 1 104 ? -1.742 -12.114 -7.417 1.00 95.25 104 GLY A CA 1
ATOM 793 C C . GLY A 1 104 ? -0.815 -11.246 -6.553 1.00 95.25 104 GLY A C 1
ATOM 794 O O . GLY A 1 104 ? 0.355 -11.072 -6.883 1.00 95.25 104 GLY A O 1
ATOM 795 N N . TYR A 1 105 ? -1.323 -10.641 -5.476 1.00 95.62 105 TYR A N 1
ATOM 796 C CA . TYR A 1 105 ? -0.505 -9.853 -4.550 1.00 95.62 105 TYR A CA 1
ATOM 797 C C . TYR A 1 105 ? 0.178 -10.746 -3.499 1.00 95.62 105 TYR A C 1
ATOM 799 O O . TYR A 1 105 ? -0.337 -11.826 -3.175 1.00 95.62 105 TYR A O 1
ATOM 807 N N . PRO A 1 106 ? 1.304 -10.304 -2.907 1.00 95.06 106 PRO A N 1
ATOM 808 C CA . PRO A 1 106 ? 1.973 -11.039 -1.840 1.00 95.06 106 PRO A CA 1
ATOM 809 C C . PRO A 1 106 ? 1.012 -11.381 -0.690 1.00 95.06 106 PRO A C 1
ATOM 811 O O . PRO A 1 106 ? 0.280 -10.497 -0.233 1.00 95.06 106 PRO A O 1
ATOM 814 N N . PRO A 1 107 ? 0.998 -12.635 -0.197 1.00 94.19 107 PRO A N 1
ATOM 815 C CA . PRO A 1 107 ? 2.035 -13.659 -0.391 1.00 94.19 107 PRO A CA 1
ATOM 816 C C . PRO A 1 107 ? 1.829 -14.605 -1.593 1.00 94.19 107 PRO A C 1
ATOM 818 O O . PRO A 1 107 ? 2.611 -15.528 -1.767 1.00 94.19 107 PRO A O 1
ATOM 821 N N . SER A 1 108 ? 0.779 -14.425 -2.399 1.00 95.06 1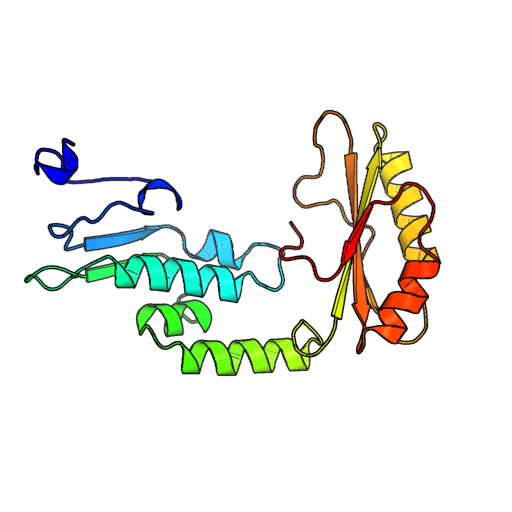08 SER A N 1
ATOM 822 C CA . SER A 1 108 ? 0.447 -15.341 -3.512 1.00 95.06 108 SER A CA 1
ATOM 823 C C . SER A 1 108 ? 1.213 -15.091 -4.815 1.00 95.06 108 SER A C 1
ATOM 825 O O . SER A 1 108 ? 1.145 -15.898 -5.734 1.00 95.06 108 SER A O 1
ATOM 827 N N . GLY A 1 109 ? 1.918 -13.968 -4.882 1.00 96.00 109 GLY A N 1
ATOM 828 C CA . GLY A 1 109 ? 2.812 -13.579 -5.961 1.00 96.00 109 GLY A CA 1
ATOM 829 C C . GLY A 1 109 ? 3.878 -12.650 -5.397 1.00 96.00 109 GLY A C 1
ATOM 830 O O . GLY A 1 109 ? 3.913 -12.387 -4.189 1.00 96.00 109 GLY A O 1
ATOM 831 N N . VAL A 1 110 ? 4.736 -12.130 -6.265 1.00 97.25 110 VAL A N 1
ATOM 832 C CA . VAL A 1 110 ? 5.872 -11.296 -5.865 1.00 97.25 110 VAL A CA 1
ATOM 833 C C . VAL A 1 110 ? 5.811 -9.921 -6.511 1.00 97.25 110 VAL A C 1
ATOM 835 O O . VAL A 1 110 ? 5.298 -9.760 -7.621 1.00 97.25 110 VAL A O 1
ATOM 838 N N . LEU A 1 111 ? 6.352 -8.915 -5.820 1.00 97.50 111 LEU A N 1
ATOM 839 C CA . LEU A 1 111 ? 6.382 -7.538 -6.310 1.00 97.50 111 LEU A CA 1
ATOM 840 C C . LEU A 1 111 ? 7.811 -7.021 -6.446 1.00 97.50 111 LEU A C 1
ATOM 842 O O . LEU A 1 111 ? 8.722 -7.420 -5.720 1.00 97.50 111 LEU A O 1
ATOM 846 N N . ALA A 1 112 ? 7.997 -6.075 -7.355 1.00 97.50 112 ALA A N 1
ATOM 847 C CA . ALA A 1 112 ? 9.125 -5.158 -7.318 1.00 97.50 112 ALA A CA 1
ATOM 848 C C . ALA A 1 112 ? 8.664 -3.761 -7.716 1.00 97.50 112 ALA A C 1
ATOM 850 O O . ALA A 1 112 ? 7.737 -3.589 -8.506 1.00 97.50 112 ALA A O 1
ATOM 851 N N . ARG A 1 113 ? 9.333 -2.747 -7.185 1.00 97.50 113 ARG A N 1
ATOM 852 C CA . ARG A 1 113 ? 9.115 -1.356 -7.554 1.00 97.50 113 ARG A CA 1
ATOM 853 C C . ARG A 1 113 ? 10.401 -0.779 -8.117 1.00 97.50 113 ARG A C 1
ATOM 855 O O . ARG A 1 113 ? 11.453 -0.829 -7.489 1.00 97.50 113 ARG A O 1
ATOM 862 N N . LEU A 1 114 ? 10.290 -0.185 -9.294 1.00 98.00 114 LEU A N 1
ATOM 863 C CA . LEU A 1 114 ? 11.329 0.631 -9.898 1.00 98.00 114 LEU A CA 1
ATOM 864 C C . LEU A 1 114 ? 11.030 2.088 -9.590 1.00 98.00 114 LEU A C 1
ATOM 866 O O . LEU A 1 114 ? 9.935 2.566 -9.885 1.00 98.00 114 LEU A O 1
ATOM 870 N N . LEU A 1 115 ? 11.998 2.804 -9.033 1.00 97.25 115 LEU A N 1
ATOM 871 C CA . LEU A 1 115 ? 11.889 4.229 -8.759 1.00 97.25 115 LEU A CA 1
ATOM 872 C C . LEU A 1 115 ? 12.907 5.000 -9.598 1.00 97.25 115 LEU A C 1
ATOM 874 O O . LEU A 1 115 ? 14.119 4.792 -9.514 1.00 97.25 115 LEU A O 1
ATOM 878 N N . ILE A 1 116 ? 12.396 5.945 -10.380 1.00 97.56 116 ILE A N 1
ATOM 879 C CA . ILE A 1 116 ? 13.181 6.827 -11.232 1.00 97.56 116 ILE A CA 1
ATOM 880 C C . ILE A 1 116 ? 13.017 8.248 -10.703 1.00 97.56 116 ILE A C 1
ATOM 882 O O . ILE A 1 116 ? 11.900 8.721 -10.498 1.00 97.56 116 ILE A O 1
ATOM 886 N N . ALA A 1 117 ? 14.137 8.939 -10.483 1.00 96.94 117 ALA A N 1
ATOM 887 C CA . ALA A 1 117 ? 14.150 10.325 -10.031 1.00 96.94 117 ALA A CA 1
ATOM 888 C C . ALA A 1 117 ? 15.011 11.200 -10.948 1.00 96.94 117 ALA A C 1
ATOM 890 O O . ALA A 1 117 ? 16.191 10.911 -11.163 1.00 96.94 117 ALA A O 1
ATOM 891 N N . ASP A 1 118 ? 14.473 12.322 -11.418 1.00 97.56 118 ASP A N 1
ATOM 892 C CA . ASP A 1 118 ? 15.173 13.256 -12.311 1.00 97.56 118 ASP A CA 1
ATOM 893 C C . ASP A 1 118 ? 14.828 14.716 -11.971 1.00 97.56 118 ASP A C 1
ATOM 895 O O . ASP A 1 118 ? 13.690 14.990 -11.592 1.00 97.56 118 ASP A O 1
ATOM 899 N N . PRO A 1 119 ? 15.767 15.677 -12.068 1.00 97.38 119 PRO A N 1
ATOM 900 C CA . PRO A 1 119 ? 15.442 17.097 -11.921 1.00 97.38 119 PRO A CA 1
ATOM 901 C C . PRO A 1 119 ? 14.409 17.600 -12.937 1.00 97.38 119 PRO A C 1
ATOM 903 O O . PRO A 1 119 ? 13.662 18.528 -12.631 1.00 97.38 119 PRO A O 1
ATOM 906 N N . ASP A 1 120 ? 14.344 16.983 -14.121 1.00 97.56 120 ASP A N 1
ATOM 907 C CA . ASP A 1 120 ? 13.369 17.318 -15.157 1.00 97.56 120 ASP A CA 1
ATOM 908 C C . ASP A 1 120 ? 12.221 16.304 -15.210 1.00 97.56 120 ASP A C 1
ATOM 910 O O . ASP A 1 120 ? 12.426 15.089 -15.216 1.00 97.56 120 ASP A O 1
ATOM 914 N N . ARG A 1 121 ? 10.987 16.809 -15.285 1.00 96.75 121 ARG A N 1
ATOM 915 C CA . ARG A 1 121 ? 9.786 15.966 -15.287 1.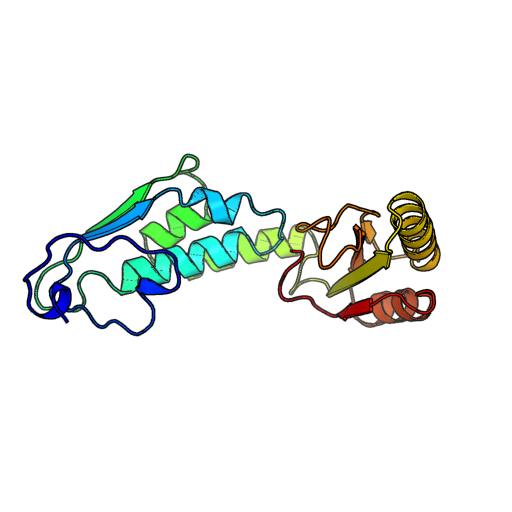00 96.75 121 ARG A CA 1
ATOM 916 C C . ARG A 1 121 ? 9.659 15.147 -16.572 1.00 96.75 121 ARG A C 1
ATOM 918 O O . ARG A 1 121 ? 9.257 13.986 -16.506 1.00 96.75 121 ARG A O 1
ATOM 925 N N . GLY A 1 122 ? 9.994 15.738 -17.719 1.00 97.25 122 GLY A N 1
ATOM 926 C CA . GLY A 1 122 ? 9.937 15.068 -19.017 1.00 97.25 122 GLY A CA 1
ATOM 927 C C . GLY A 1 122 ? 10.897 13.885 -19.062 1.00 97.25 122 GLY A C 1
ATOM 928 O O . GLY A 1 122 ? 10.478 12.762 -19.332 1.00 97.25 122 GLY A O 1
ATOM 929 N N . ARG A 1 123 ? 12.158 14.101 -18.673 1.00 97.44 123 ARG A N 1
ATOM 930 C CA . ARG A 1 123 ? 13.166 13.038 -18.581 1.00 97.44 123 ARG A CA 1
ATOM 931 C C . ARG A 1 123 ? 12.800 11.960 -17.569 1.00 97.44 123 ARG A C 1
ATOM 933 O O . ARG A 1 123 ? 13.016 10.790 -17.870 1.00 97.44 123 ARG A O 1
ATOM 940 N N . ALA A 1 124 ? 12.232 12.312 -16.410 1.00 97.12 124 ALA A N 1
ATOM 941 C CA . ALA A 1 124 ? 11.741 11.314 -15.457 1.00 97.12 124 ALA A CA 1
ATOM 942 C C . ALA A 1 124 ? 10.707 10.387 -16.117 1.00 97.12 124 ALA A C 1
ATOM 944 O O . ALA A 1 124 ? 10.868 9.170 -16.071 1.00 97.12 124 ALA A O 1
ATOM 945 N N . ASN A 1 125 ? 9.702 10.957 -16.791 1.00 97.00 125 ASN A N 1
ATOM 946 C CA . ASN A 1 125 ? 8.671 10.194 -17.496 1.00 97.00 125 ASN A CA 1
ATOM 947 C C . ASN A 1 125 ? 9.251 9.337 -18.630 1.00 97.00 125 ASN A C 1
ATOM 949 O O . ASN A 1 125 ? 8.940 8.152 -18.701 1.00 97.00 125 ASN A O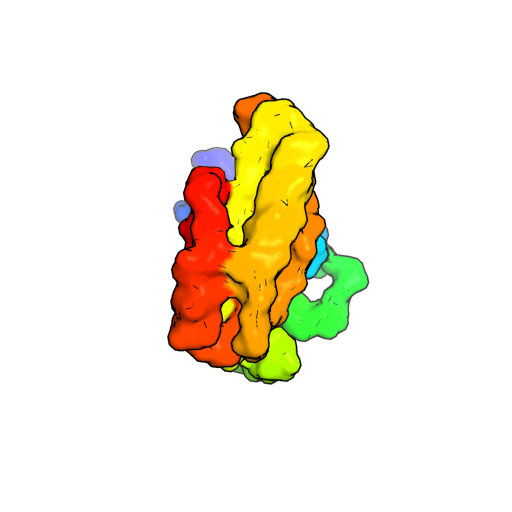 1
ATOM 953 N N . THR A 1 126 ? 10.122 9.894 -19.476 1.00 97.62 126 THR A N 1
ATOM 954 C CA . THR A 1 126 ? 10.756 9.154 -20.581 1.00 97.62 126 THR A CA 1
ATOM 955 C C . THR A 1 126 ? 11.589 7.982 -20.067 1.00 97.62 126 THR A C 1
ATOM 957 O O . THR A 1 126 ? 11.469 6.868 -20.571 1.00 97.62 126 THR A O 1
ATOM 960 N N . ARG A 1 127 ? 12.395 8.197 -19.019 1.00 97.62 127 ARG A N 1
ATOM 961 C CA . ARG A 1 127 ? 13.179 7.130 -18.379 1.00 97.62 127 ARG A CA 1
ATOM 962 C C . ARG A 1 127 ? 12.285 6.088 -17.710 1.00 97.62 127 ARG A C 1
ATOM 964 O O . ARG A 1 127 ? 12.591 4.905 -17.782 1.00 97.62 127 ARG A O 1
ATOM 971 N N . GLY A 1 128 ? 11.180 6.508 -17.093 1.00 97.69 128 GLY A N 1
ATOM 972 C CA . GLY A 1 128 ? 10.183 5.600 -16.526 1.00 97.69 128 GLY A CA 1
ATOM 973 C C . GLY A 1 128 ? 9.500 4.739 -17.590 1.00 97.69 128 GLY A C 1
ATOM 974 O O . GLY A 1 128 ? 9.348 3.540 -17.388 1.00 97.69 128 GLY A O 1
ATOM 975 N N . ALA A 1 129 ? 9.147 5.320 -18.738 1.00 98.00 129 ALA A N 1
ATOM 976 C CA . ALA A 1 129 ? 8.563 4.589 -19.862 1.00 98.00 129 ALA A CA 1
ATOM 977 C C . ALA A 1 129 ? 9.555 3.580 -20.455 1.00 98.00 129 ALA A C 1
ATOM 979 O O . ALA A 1 129 ? 9.188 2.432 -20.687 1.00 98.00 129 ALA A O 1
ATOM 980 N N . ALA A 1 130 ? 10.819 3.981 -20.621 1.00 97.69 130 ALA A N 1
ATOM 981 C CA . ALA A 1 130 ? 11.884 3.087 -21.067 1.00 97.69 130 ALA A CA 1
ATOM 982 C C . ALA A 1 130 ? 12.126 1.938 -20.075 1.00 97.69 130 ALA A C 1
ATOM 984 O O . ALA A 1 130 ? 12.278 0.795 -20.492 1.00 97.69 130 ALA A O 1
ATOM 985 N N . ALA A 1 131 ? 12.115 2.219 -18.767 1.00 97.88 131 ALA A N 1
ATOM 986 C CA . ALA A 1 131 ? 12.225 1.187 -17.740 1.00 97.88 131 ALA A CA 1
ATOM 987 C C . ALA A 1 131 ? 11.037 0.217 -17.783 1.00 97.88 131 ALA A C 1
ATOM 989 O O . ALA A 1 131 ? 11.258 -0.986 -17.752 1.00 97.88 131 ALA A O 1
ATOM 990 N N . ALA A 1 132 ? 9.805 0.726 -17.907 1.00 98.19 132 ALA A N 1
ATOM 991 C CA . ALA A 1 132 ? 8.606 -0.102 -18.027 1.00 98.19 132 ALA A CA 1
ATOM 992 C C . ALA A 1 132 ? 8.649 -1.010 -19.263 1.00 98.19 132 ALA A C 1
ATOM 994 O O . ALA A 1 132 ? 8.291 -2.176 -19.163 1.00 98.19 132 ALA A O 1
ATOM 995 N N . GLU A 1 133 ? 9.109 -0.498 -20.406 1.00 97.81 133 GLU A N 1
ATOM 996 C CA . GLU A 1 133 ? 9.267 -1.300 -21.622 1.00 97.81 133 GLU A CA 1
ATOM 997 C C . GLU A 1 133 ? 10.346 -2.374 -21.469 1.00 97.81 133 GLU A C 1
ATOM 999 O O . GLU A 1 133 ? 10.116 -3.528 -21.810 1.00 97.81 133 GLU A O 1
ATOM 1004 N N . ALA A 1 134 ? 11.500 -2.026 -20.898 1.00 97.31 134 ALA A N 1
ATOM 1005 C CA . ALA A 1 134 ? 12.616 -2.957 -20.754 1.00 97.31 134 ALA A CA 1
ATOM 1006 C C . ALA A 1 134 ? 12.268 -4.184 -19.893 1.00 97.31 134 ALA A C 1
ATOM 1008 O O . ALA A 1 134 ? 12.735 -5.289 -20.171 1.00 97.31 134 ALA A O 1
ATOM 1009 N N . VAL A 1 135 ? 11.434 -3.997 -18.865 1.00 97.31 135 VAL A N 1
ATOM 1010 C CA . VAL A 1 135 ? 11.031 -5.075 -17.952 1.00 97.31 135 VAL A CA 1
ATOM 1011 C C . VAL A 1 135 ? 9.778 -5.834 -18.391 1.00 97.31 135 VAL A C 1
ATOM 1013 O O . VAL A 1 135 ? 9.363 -6.753 -17.688 1.00 97.31 135 VAL A O 1
ATOM 1016 N N . ARG A 1 136 ? 9.157 -5.482 -19.526 1.00 96.06 136 ARG A N 1
ATOM 1017 C CA . ARG A 1 136 ? 8.010 -6.232 -20.056 1.00 96.06 136 ARG A CA 1
ATOM 1018 C C . ARG A 1 136 ? 8.471 -7.595 -20.573 1.00 96.06 136 ARG A C 1
ATOM 1020 O O . ARG A 1 136 ? 9.078 -7.710 -21.637 1.00 96.06 136 ARG A O 1
ATOM 1027 N N . THR A 1 137 ? 8.169 -8.639 -19.809 1.00 94.56 137 THR A N 1
ATOM 1028 C CA . THR A 1 137 ? 8.445 -10.040 -20.144 1.00 94.56 137 THR A CA 1
ATOM 1029 C C . THR A 1 137 ? 7.171 -10.875 -20.024 1.00 94.56 137 THR A C 1
ATOM 1031 O O . THR A 1 137 ? 6.178 -10.440 -19.437 1.00 94.56 137 THR A O 1
ATOM 1034 N N . ALA A 1 138 ? 7.162 -12.072 -20.615 1.00 92.94 138 ALA A N 1
ATOM 1035 C CA . ALA A 1 138 ? 6.034 -12.985 -20.462 1.00 92.94 138 ALA A CA 1
ATOM 1036 C C . ALA A 1 138 ? 5.867 -13.373 -18.982 1.00 92.94 138 ALA A C 1
ATOM 1038 O O . ALA A 1 138 ? 6.847 -13.708 -18.322 1.00 92.94 138 ALA A O 1
ATOM 1039 N N . GLY A 1 139 ? 4.634 -13.324 -18.470 1.00 92.12 139 GLY A N 1
ATOM 1040 C CA . GLY A 1 139 ? 4.329 -13.666 -17.073 1.00 92.12 139 GLY A CA 1
ATOM 1041 C C . GLY A 1 139 ? 4.540 -12.538 -16.056 1.00 92.12 139 GLY A C 1
ATOM 1042 O O . GLY A 1 139 ? 4.302 -12.754 -14.871 1.00 92.12 139 GLY A O 1
ATOM 1043 N N . VAL A 1 140 ? 4.935 -11.335 -16.491 1.00 96.88 140 VAL A N 1
ATOM 1044 C CA . VAL A 1 140 ? 5.131 -10.179 -15.603 1.00 96.88 140 VAL A CA 1
ATOM 1045 C C . VAL A 1 140 ? 4.173 -9.051 -15.968 1.00 96.88 140 VAL A C 1
ATOM 1047 O O . VAL A 1 140 ? 4.240 -8.474 -17.054 1.00 96.88 140 VAL A O 1
ATOM 1050 N N . ASP A 1 141 ? 3.308 -8.691 -15.025 1.00 97.38 141 ASP A N 1
ATOM 1051 C CA . ASP A 1 141 ? 2.483 -7.494 -15.125 1.00 97.38 141 ASP A CA 1
ATOM 1052 C C . ASP A 1 141 ? 3.328 -6.260 -14.803 1.00 97.38 141 ASP A C 1
ATOM 1054 O O . ASP A 1 141 ? 3.989 -6.191 -13.762 1.00 97.38 141 ASP A O 1
ATOM 1058 N N . VAL A 1 142 ? 3.274 -5.254 -15.677 1.00 97.88 142 VAL A N 1
ATOM 1059 C CA . VAL A 1 142 ? 4.018 -3.999 -15.524 1.00 97.88 142 VAL A CA 1
ATOM 1060 C C . VAL A 1 142 ? 3.038 -2.834 -15.439 1.00 97.88 142 VAL A C 1
ATOM 1062 O O . VAL A 1 142 ? 2.362 -2.499 -16.412 1.00 97.88 142 VAL A O 1
ATOM 1065 N N . PHE A 1 143 ? 2.992 -2.180 -14.281 1.00 96.00 143 PHE A N 1
ATOM 1066 C CA . PHE A 1 143 ? 2.129 -1.034 -14.014 1.00 96.00 143 PHE A CA 1
ATOM 1067 C C . PHE A 1 143 ? 2.915 0.274 -14.082 1.00 96.00 143 PHE A C 1
ATOM 1069 O O . PHE A 1 143 ? 3.887 0.478 -13.349 1.00 96.00 143 PHE A O 1
ATOM 1076 N N . GLY A 1 144 ? 2.446 1.189 -14.928 1.00 94.06 144 GLY A N 1
ATOM 1077 C CA . GLY A 1 144 ? 3.025 2.514 -15.121 1.00 94.06 144 GLY A CA 1
ATOM 1078 C C . GLY A 1 144 ? 3.815 2.677 -16.422 1.00 94.06 144 GLY A C 1
ATOM 1079 O O . GLY A 1 144 ? 3.633 1.895 -17.355 1.00 94.06 144 GLY A O 1
ATOM 1080 N N . PRO A 1 145 ? 4.651 3.725 -16.529 1.00 95.38 145 PRO A N 1
ATOM 1081 C CA . PRO A 1 145 ? 5.104 4.606 -15.450 1.00 95.38 145 PRO A CA 1
ATOM 1082 C C . PRO A 1 145 ? 3.987 5.469 -14.849 1.00 95.38 145 PRO A C 1
ATOM 1084 O O . PRO A 1 145 ? 3.143 6.006 -15.560 1.00 95.38 145 PRO A O 1
ATOM 1087 N N . LEU A 1 146 ? 4.008 5.624 -13.528 1.00 94.69 146 LEU A N 1
ATOM 1088 C CA . LEU A 1 146 ? 3.087 6.470 -12.766 1.00 94.69 146 LEU A CA 1
ATOM 1089 C C . LEU A 1 146 ? 3.895 7.470 -11.930 1.00 94.69 146 LEU A C 1
ATOM 1091 O O . LEU A 1 146 ? 5.007 7.144 -11.509 1.00 94.69 146 LEU A O 1
ATOM 1095 N N . PRO A 1 147 ? 3.376 8.672 -11.633 1.00 94.38 147 PRO A N 1
ATOM 1096 C CA . PRO A 1 147 ? 3.960 9.508 -10.592 1.00 94.38 147 PRO A CA 1
ATOM 1097 C C . PRO A 1 147 ? 4.057 8.719 -9.279 1.00 94.38 147 PRO A C 1
ATOM 1099 O O . PRO A 1 147 ? 3.109 8.036 -8.897 1.00 94.38 147 PRO A O 1
ATOM 1102 N N . ALA A 1 148 ? 5.193 8.805 -8.583 1.00 94.12 148 ALA A N 1
ATOM 1103 C CA . ALA A 1 148 ? 5.276 8.271 -7.224 1.00 94.12 148 ALA A CA 1
ATOM 1104 C C . ALA A 1 148 ? 4.312 9.045 -6.306 1.00 94.12 148 ALA A C 1
ATOM 1106 O O . ALA A 1 148 ? 4.044 10.220 -6.567 1.00 94.12 148 ALA A O 1
ATOM 1107 N N . TYR A 1 149 ? 3.849 8.428 -5.211 1.00 92.19 149 TYR A N 1
ATOM 1108 C CA . TYR A 1 149 ? 2.909 9.064 -4.273 1.00 92.19 149 TYR A CA 1
ATOM 1109 C C . TYR A 1 149 ? 3.393 10.455 -3.828 1.00 92.19 149 TYR A C 1
ATOM 1111 O O . TYR A 1 149 ? 2.659 11.438 -3.907 1.00 92.19 149 TYR A O 1
ATOM 1119 N N . VAL A 1 150 ? 4.684 10.574 -3.494 1.00 93.25 150 VAL A N 1
ATOM 1120 C CA . VAL A 1 150 ? 5.366 11.875 -3.422 1.00 93.25 150 VAL A CA 1
ATOM 1121 C C . VAL A 1 150 ? 6.071 12.163 -4.748 1.00 93.25 150 VAL A C 1
ATOM 1123 O O . VAL A 1 150 ? 7.238 11.798 -4.940 1.00 93.25 150 VAL A O 1
ATOM 1126 N N . ALA A 1 151 ? 5.357 12.852 -5.641 1.00 92.31 151 ALA A N 1
ATOM 1127 C CA . ALA A 1 151 ? 5.763 13.096 -7.027 1.00 92.31 151 ALA A CA 1
ATOM 1128 C C . ALA A 1 151 ? 7.019 13.975 -7.182 1.00 92.31 151 ALA A C 1
ATOM 1130 O O . ALA A 1 151 ? 7.700 13.896 -8.205 1.00 92.31 151 ALA A O 1
ATOM 1131 N N . ARG A 1 152 ? 7.361 14.804 -6.184 1.00 95.62 152 ARG A N 1
ATOM 1132 C CA . ARG A 1 152 ? 8.592 15.609 -6.176 1.00 95.62 152 ARG A CA 1
ATOM 1133 C C . ARG A 1 152 ? 9.217 15.637 -4.786 1.00 95.62 152 ARG A C 1
ATOM 1135 O O . ARG A 1 152 ? 8.550 15.974 -3.814 1.00 95.62 152 ARG A O 1
ATOM 1142 N N . ARG A 1 153 ? 10.508 15.313 -4.687 1.00 95.44 153 ARG A N 1
ATOM 1143 C CA . ARG A 1 153 ? 11.271 15.342 -3.427 1.00 95.44 153 ARG A CA 1
ATOM 1144 C C . ARG A 1 153 ? 12.696 15.814 -3.695 1.00 95.44 153 ARG A C 1
ATOM 1146 O O . ARG A 1 153 ? 13.308 15.369 -4.661 1.00 95.44 153 ARG A O 1
ATOM 1153 N N . ALA A 1 154 ? 13.209 16.713 -2.851 1.00 94.38 154 ALA A N 1
ATOM 1154 C CA . ALA A 1 154 ? 14.562 17.275 -2.977 1.00 94.38 154 ALA A CA 1
ATOM 1155 C C . ALA A 1 154 ? 14.869 17.786 -4.403 1.00 94.38 154 ALA A C 1
ATOM 1157 O O . ALA A 1 154 ? 15.877 17.442 -5.012 1.00 94.38 154 ALA A O 1
ATOM 1158 N N . GLY A 1 155 ? 13.932 18.548 -4.980 1.00 95.44 155 GLY A N 1
ATOM 1159 C CA . GLY A 1 155 ? 14.059 19.123 -6.322 1.00 95.44 155 GLY A CA 1
ATOM 1160 C C . GLY A 1 155 ? 13.824 18.157 -7.490 1.00 95.44 155 GLY A C 1
ATOM 1161 O O . GLY A 1 155 ? 13.632 18.640 -8.603 1.00 95.44 155 GLY A O 1
ATOM 1162 N N . ARG A 1 156 ? 13.750 16.839 -7.263 1.00 97.50 156 ARG A N 1
ATOM 1163 C CA . ARG A 1 156 ? 13.626 15.817 -8.316 1.00 97.50 156 ARG A CA 1
ATOM 1164 C C . ARG A 1 156 ? 12.202 15.286 -8.444 1.00 97.50 156 ARG A C 1
ATOM 1166 O O . ARG A 1 156 ? 11.560 14.980 -7.439 1.00 97.50 156 ARG A O 1
ATOM 1173 N N . TRP A 1 157 ? 11.737 15.150 -9.678 1.00 97.88 157 TRP A N 1
ATOM 1174 C CA . TRP A 1 157 ? 10.501 14.472 -10.051 1.00 97.88 157 TRP A CA 1
ATOM 1175 C C . TRP A 1 157 ? 10.687 12.966 -9.979 1.00 97.88 157 TRP A C 1
ATOM 1177 O O . TRP A 1 157 ? 11.702 12.446 -10.440 1.00 97.88 157 TRP A O 1
ATOM 1187 N N . ARG A 1 158 ? 9.716 12.281 -9.380 1.00 97.31 158 ARG A N 1
ATOM 1188 C CA . ARG A 1 158 ? 9.757 10.848 -9.102 1.00 97.31 158 ARG A CA 1
ATOM 1189 C C . ARG A 1 158 ? 8.639 10.141 -9.848 1.00 97.31 158 ARG A C 1
ATOM 1191 O O . ARG A 1 158 ? 7.468 10.476 -9.676 1.00 97.31 158 ARG A O 1
ATOM 1198 N N . VAL A 1 159 ? 9.015 9.138 -10.627 1.00 97.50 159 VAL A N 1
ATOM 1199 C CA . VAL A 1 159 ? 8.087 8.211 -11.271 1.00 97.50 159 VAL A CA 1
ATOM 1200 C C . VAL A 1 159 ? 8.422 6.797 -10.838 1.00 97.50 159 VAL A C 1
ATOM 1202 O O . VAL A 1 159 ? 9.578 6.489 -10.537 1.00 97.50 159 VAL A O 1
ATOM 1205 N N . GLN A 1 160 ? 7.408 5.949 -10.793 1.00 97.38 160 GLN A N 1
ATOM 1206 C CA . GLN A 1 160 ? 7.549 4.557 -10.431 1.00 97.38 160 GLN A CA 1
ATOM 1207 C C . GLN A 1 160 ? 6.933 3.635 -11.472 1.00 97.38 160 GLN A C 1
ATOM 1209 O O . GLN A 1 160 ? 5.967 3.990 -12.150 1.00 97.38 160 GLN A O 1
ATOM 1214 N N . VAL A 1 161 ? 7.509 2.445 -11.566 1.00 97.88 161 VAL A N 1
ATOM 1215 C CA . VAL A 1 161 ? 6.964 1.302 -12.295 1.00 97.88 161 VAL A CA 1
ATOM 1216 C C . VAL A 1 161 ? 6.852 0.165 -11.291 1.00 97.88 161 VAL A C 1
ATOM 1218 O O . VAL A 1 161 ? 7.801 -0.087 -10.551 1.00 97.88 161 VAL A O 1
ATOM 1221 N N . VAL A 1 162 ? 5.703 -0.494 -11.230 1.00 97.50 162 VAL A N 1
ATOM 1222 C CA . VAL A 1 162 ? 5.489 -1.638 -10.336 1.00 97.50 162 VAL A CA 1
ATOM 1223 C C . VAL A 1 162 ? 5.406 -2.898 -11.179 1.00 97.50 162 VAL A C 1
ATOM 1225 O O . VAL A 1 162 ? 4.684 -2.927 -12.171 1.00 97.50 162 VAL A O 1
ATOM 1228 N N . LEU A 1 163 ? 6.157 -3.918 -10.787 1.00 97.50 163 LEU A N 1
ATOM 1229 C CA . LEU A 1 163 ? 6.148 -5.239 -11.389 1.00 97.50 163 LEU A CA 1
ATOM 1230 C C . LEU A 1 163 ? 5.409 -6.186 -10.455 1.00 97.50 163 LEU A C 1
ATOM 1232 O O . LEU A 1 163 ? 5.653 -6.164 -9.244 1.00 97.50 163 LEU A O 1
ATOM 1236 N N . ARG A 1 164 ? 4.566 -7.039 -11.026 1.00 97.56 164 ARG A N 1
ATOM 1237 C CA . ARG A 1 164 ? 3.957 -8.179 -10.342 1.00 97.56 164 ARG A CA 1
ATOM 1238 C C . ARG A 1 164 ? 4.192 -9.434 -11.171 1.00 97.56 164 ARG A C 1
ATOM 1240 O O . ARG A 1 164 ? 3.946 -9.423 -12.371 1.00 97.56 164 ARG A O 1
ATOM 1247 N N . ALA A 1 165 ? 4.668 -10.492 -10.528 1.00 97.50 165 ALA A N 1
ATOM 1248 C CA . ALA A 1 165 ? 4.923 -11.784 -11.160 1.00 97.50 165 ALA A CA 1
ATOM 1249 C C . ALA A 1 165 ? 4.396 -12.923 -10.279 1.00 97.50 165 ALA A C 1
ATOM 1251 O O . ALA A 1 165 ? 4.147 -12.720 -9.084 1.00 97.50 165 ALA A O 1
ATOM 1252 N N . ALA A 1 166 ? 4.232 -14.111 -10.862 1.00 96.12 166 ALA A N 1
ATOM 1253 C CA . ALA A 1 166 ? 3.769 -15.283 -10.123 1.00 96.12 166 ALA A CA 1
ATOM 1254 C C . ALA A 1 166 ? 4.841 -15.823 -9.161 1.00 96.12 166 ALA A C 1
ATOM 1256 O O . ALA A 1 166 ? 4.511 -16.271 -8.065 1.00 96.12 166 ALA A O 1
ATOM 1257 N N . ASP A 1 167 ? 6.116 -15.735 -9.549 1.00 95.88 167 ASP A N 1
ATOM 1258 C CA . ASP A 1 167 ? 7.249 -16.290 -8.810 1.00 95.88 167 ASP A CA 1
ATOM 1259 C C . ASP A 1 167 ? 8.510 -15.407 -8.885 1.00 95.88 167 ASP A C 1
ATOM 1261 O O . ASP A 1 167 ? 8.567 -14.374 -9.568 1.00 95.88 167 ASP A O 1
ATOM 1265 N N . VAL A 1 168 ? 9.520 -15.789 -8.098 1.00 96.38 168 VAL A N 1
ATOM 1266 C CA . VAL A 1 168 ? 10.764 -15.028 -7.931 1.00 96.38 168 VAL A CA 1
ATOM 1267 C C . VAL A 1 168 ? 11.598 -15.054 -9.209 1.00 96.38 168 VAL A C 1
ATOM 1269 O O . VAL A 1 168 ? 12.250 -14.054 -9.514 1.00 96.38 168 VAL A O 1
ATOM 1272 N N . GLU A 1 169 ? 11.560 -16.154 -9.954 1.00 96.25 169 GLU A N 1
ATOM 1273 C CA . GLU A 1 169 ? 12.301 -16.387 -11.189 1.00 96.25 169 GLU A CA 1
ATOM 1274 C C . GLU A 1 169 ? 11.850 -15.420 -12.289 1.00 96.25 169 GLU A C 1
ATOM 1276 O O . GLU A 1 169 ? 12.667 -14.651 -12.800 1.00 96.25 169 GLU A O 1
ATOM 1281 N N . GLN A 1 170 ? 10.546 -15.354 -12.574 1.00 96.56 170 GLN A N 1
ATOM 1282 C CA . GLN A 1 170 ? 9.968 -14.421 -13.550 1.00 96.56 170 GLN A CA 1
ATOM 1283 C C . GLN A 1 170 ? 10.285 -12.965 -13.197 1.00 96.56 170 GLN A C 1
ATOM 1285 O O . GLN A 1 170 ? 10.652 -12.158 -14.058 1.00 96.56 170 GLN A O 1
ATOM 1290 N N . ARG A 1 171 ? 10.191 -12.613 -11.907 1.00 97.19 171 ARG A N 1
ATOM 1291 C CA . ARG A 1 171 ? 10.573 -11.279 -11.433 1.00 97.19 171 ARG A CA 1
ATOM 1292 C C . ARG A 1 171 ? 12.062 -11.017 -11.647 1.00 97.19 171 ARG A C 1
ATOM 1294 O O . ARG A 1 171 ? 12.416 -9.926 -12.087 1.00 97.19 171 ARG A O 1
ATOM 1301 N N . ALA A 1 172 ? 12.932 -11.971 -11.328 1.00 96.62 172 ALA A N 1
ATOM 1302 C CA . ALA A 1 172 ? 14.376 -11.816 -11.477 1.00 96.62 172 ALA A CA 1
ATOM 1303 C C . ALA A 1 172 ? 14.777 -11.624 -12.948 1.00 96.62 172 ALA A C 1
ATOM 1305 O O . ALA A 1 172 ? 15.578 -10.738 -13.249 1.00 96.62 172 ALA A O 1
ATOM 1306 N N . GLU A 1 173 ? 14.167 -12.376 -13.868 1.00 96.75 173 GLU A N 1
ATOM 1307 C CA . GLU A 1 173 ? 14.372 -12.217 -15.313 1.00 96.75 173 GLU A CA 1
ATOM 1308 C C . GLU A 1 173 ? 13.987 -10.819 -15.809 1.00 96.75 173 GLU A C 1
ATOM 1310 O O . GLU A 1 173 ? 14.716 -10.216 -16.603 1.00 96.75 173 GLU A O 1
ATOM 1315 N N . ALA A 1 174 ? 12.868 -10.275 -15.324 1.00 97.38 174 ALA A N 1
ATOM 131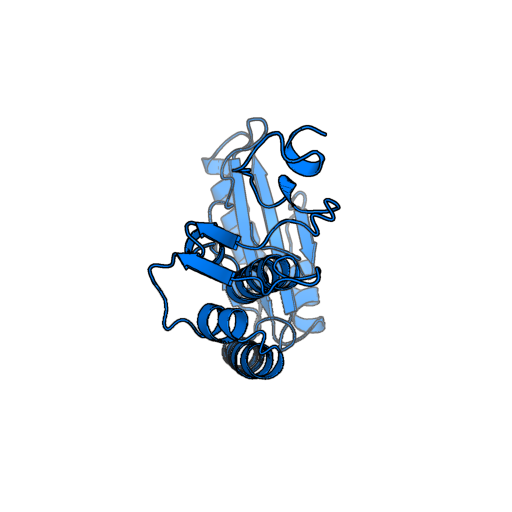6 C CA . ALA A 1 174 ? 12.461 -8.910 -15.638 1.00 97.38 174 ALA A CA 1
ATOM 1317 C C . ALA A 1 174 ? 13.419 -7.875 -15.024 1.00 97.38 174 ALA A C 1
ATOM 1319 O O . ALA A 1 174 ? 13.838 -6.935 -15.702 1.00 97.38 174 ALA A O 1
ATOM 1320 N N . LEU A 1 175 ? 13.825 -8.060 -13.762 1.00 97.25 175 LEU A N 1
ATOM 1321 C CA . LEU A 1 175 ? 14.739 -7.149 -13.068 1.00 97.25 175 LEU A CA 1
ATOM 1322 C C . LEU A 1 175 ? 16.141 -7.107 -13.692 1.00 97.25 175 LEU A C 1
ATOM 1324 O O . LEU A 1 175 ? 16.777 -6.054 -13.672 1.00 97.25 175 LEU A O 1
ATOM 1328 N N . ALA A 1 176 ? 16.598 -8.194 -14.319 1.00 97.25 176 ALA A N 1
ATOM 1329 C CA . ALA A 1 176 ? 17.864 -8.231 -15.054 1.00 97.25 176 ALA A CA 1
ATOM 1330 C C . ALA A 1 176 ? 17.902 -7.273 -16.264 1.00 97.25 176 ALA A C 1
ATOM 1332 O O . ALA A 1 176 ? 18.979 -6.952 -16.765 1.00 97.25 176 ALA A O 1
ATOM 1333 N N . ARG A 1 177 ? 16.739 -6.796 -16.731 1.00 97.50 177 ARG A N 1
ATOM 1334 C CA . ARG A 1 177 ? 16.601 -5.866 -17.865 1.00 97.50 177 ARG A CA 1
ATOM 1335 C C . ARG A 1 177 ? 16.466 -4.405 -17.438 1.00 97.50 177 ARG A C 1
ATOM 1337 O O . ARG A 1 177 ? 16.334 -3.526 -18.289 1.00 97.50 177 ARG A O 1
ATOM 1344 N N . VAL A 1 178 ? 16.471 -4.124 -16.134 1.00 97.19 178 VAL A N 1
ATOM 1345 C CA . VAL A 1 178 ? 16.296 -2.765 -15.613 1.00 97.19 178 VAL A CA 1
ATOM 1346 C C . VAL A 1 178 ? 17.453 -1.867 -16.080 1.00 97.19 178 VAL A C 1
ATOM 1348 O O . VAL A 1 178 ? 18.618 -2.202 -15.857 1.00 97.19 178 VAL A O 1
ATOM 1351 N N . PRO A 1 179 ? 17.169 -0.700 -16.695 1.00 94.69 179 PRO A N 1
ATOM 1352 C CA . PRO A 1 179 ? 18.213 0.228 -17.116 1.00 94.69 179 PRO A CA 1
ATOM 1353 C C . PRO A 1 179 ? 19.054 0.748 -15.942 1.00 94.69 179 PRO A C 1
ATOM 1355 O O . PRO A 1 179 ? 18.555 0.949 -14.833 1.00 94.69 179 PRO A O 1
ATOM 1358 N N . ALA A 1 180 ? 20.323 1.063 -16.205 1.00 92.31 180 ALA A N 1
ATOM 1359 C CA . ALA A 1 180 ? 21.211 1.641 -15.200 1.00 92.31 180 ALA A CA 1
ATOM 1360 C C . ALA A 1 180 ? 20.648 2.947 -14.596 1.00 92.31 180 ALA A C 1
ATOM 1362 O O . ALA A 1 180 ? 20.031 3.776 -15.273 1.00 92.31 180 ALA A O 1
ATOM 1363 N N . GLY A 1 181 ? 20.887 3.152 -13.297 1.00 90.69 181 GLY A N 1
ATOM 1364 C CA . GLY A 1 181 ? 20.448 4.356 -12.581 1.00 90.69 181 GLY A CA 1
ATOM 1365 C C . GLY A 1 181 ? 18.952 4.398 -12.243 1.00 90.69 181 GLY A C 1
ATOM 1366 O O . GLY A 1 181 ? 18.428 5.479 -11.952 1.00 90.69 181 GLY A O 1
ATOM 1367 N N . VAL A 1 182 ? 18.268 3.253 -12.300 1.00 96.31 182 VAL A N 1
ATOM 1368 C CA . VAL A 1 182 ? 16.926 3.025 -11.745 1.00 96.31 182 VAL A CA 1
ATOM 1369 C C . VAL A 1 182 ? 17.077 2.325 -10.394 1.00 96.31 182 VAL A C 1
ATOM 1371 O O . VAL A 1 182 ? 17.800 1.338 -10.289 1.00 96.31 182 VAL A O 1
ATOM 1374 N N . ALA A 1 183 ? 16.425 2.840 -9.352 1.00 96.69 183 ALA A N 1
ATOM 1375 C CA . ALA A 1 183 ? 16.437 2.192 -8.043 1.00 96.69 183 ALA A CA 1
ATOM 1376 C C . ALA A 1 183 ? 15.424 1.042 -8.028 1.00 96.69 183 ALA A C 1
ATOM 1378 O O . ALA A 1 183 ? 14.284 1.234 -8.453 1.00 96.69 183 ALA A O 1
ATOM 1379 N N . ILE A 1 184 ? 15.837 -0.123 -7.534 1.00 97.50 184 ILE A N 1
ATOM 1380 C CA . ILE A 1 184 ? 15.012 -1.331 -7.449 1.00 97.50 184 ILE A CA 1
ATOM 1381 C C . ILE A 1 184 ? 14.703 -1.598 -5.977 1.00 97.50 184 ILE A C 1
ATOM 1383 O O . ILE A 1 184 ? 15.604 -1.601 -5.142 1.00 97.50 184 ILE A O 1
ATOM 1387 N N . ASP A 1 185 ? 13.433 -1.829 -5.683 1.00 96.81 185 ASP A N 1
ATOM 1388 C CA . ASP A 1 185 ? 12.910 -2.172 -4.366 1.00 96.81 185 ASP A CA 1
ATOM 1389 C C . ASP A 1 185 ? 12.141 -3.493 -4.503 1.00 96.81 185 ASP A C 1
ATOM 1391 O O . ASP A 1 18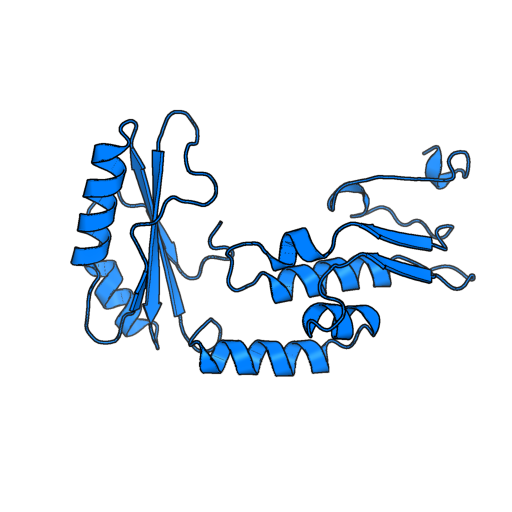5 ? 11.089 -3.547 -5.146 1.00 96.81 185 ASP A O 1
ATOM 1395 N N . VAL A 1 186 ? 12.744 -4.579 -4.021 1.00 96.44 186 VAL A N 1
ATOM 1396 C CA . VAL A 1 186 ? 12.224 -5.948 -4.139 1.00 96.44 186 VAL A CA 1
ATOM 1397 C C . VAL A 1 186 ? 11.334 -6.235 -2.939 1.00 96.44 186 VAL A C 1
ATOM 1399 O O . VAL A 1 186 ? 11.754 -6.006 -1.811 1.00 96.44 186 VAL A O 1
ATOM 1402 N N . ASP A 1 187 ? 10.125 -6.745 -3.187 1.00 93.00 187 ASP A N 1
ATOM 1403 C CA . ASP A 1 187 ? 9.105 -6.978 -2.155 1.00 93.00 187 ASP A CA 1
ATOM 1404 C C . ASP A 1 187 ? 8.865 -5.748 -1.262 1.00 93.00 187 ASP A C 1
ATOM 1406 O O . ASP A 1 187 ? 9.001 -5.817 -0.037 1.00 93.00 187 ASP A O 1
ATOM 1410 N N . PRO A 1 188 ? 8.493 -4.600 -1.863 1.00 92.75 188 PRO A N 1
ATOM 1411 C CA . PRO A 1 188 ? 8.363 -3.357 -1.125 1.00 92.75 188 PRO A CA 1
ATOM 1412 C C . PRO A 1 188 ? 7.318 -3.476 -0.008 1.00 92.75 188 PRO A C 1
ATOM 1414 O O . PRO A 1 188 ? 6.179 -3.912 -0.225 1.00 92.75 188 PRO A O 1
ATOM 1417 N N . GLU A 1 189 ? 7.665 -2.988 1.187 1.00 87.56 189 GLU A N 1
ATOM 1418 C CA . GLU A 1 189 ? 6.717 -2.874 2.305 1.00 87.56 189 GLU A CA 1
ATOM 1419 C C . GLU A 1 189 ? 5.553 -1.916 1.992 1.00 87.56 189 GLU A C 1
ATOM 1421 O O . GLU A 1 189 ? 4.496 -1.994 2.627 1.00 87.56 189 GLU A O 1
ATOM 1426 N N . SER A 1 190 ? 5.754 -0.996 1.038 1.00 89.81 190 SER A N 1
ATOM 1427 C CA . SER A 1 190 ? 4.788 0.002 0.576 1.00 89.81 190 SER A CA 1
ATOM 1428 C C . SER A 1 190 ? 5.021 0.409 -0.877 1.00 89.81 190 SER A C 1
ATOM 1430 O O . SER A 1 190 ? 6.163 0.534 -1.309 1.00 89.81 190 SER A O 1
ATOM 1432 N N . LEU A 1 191 ? 3.951 0.762 -1.591 1.00 89.44 191 LEU A N 1
ATOM 1433 C CA . LEU A 1 191 ? 4.023 1.378 -2.926 1.00 89.44 191 LEU A CA 1
ATOM 1434 C C . LEU A 1 191 ? 3.980 2.921 -2.904 1.00 89.44 191 LEU A C 1
ATOM 1436 O O . LEU A 1 191 ? 3.874 3.552 -3.961 1.00 89.44 191 LEU A O 1
ATOM 1440 N N . LEU A 1 192 ? 4.071 3.519 -1.710 1.00 87.62 192 LEU A N 1
ATOM 1441 C CA . LEU A 1 192 ? 4.080 4.968 -1.469 1.00 87.62 192 LEU A CA 1
ATOM 1442 C C . LEU A 1 192 ? 5.492 5.601 -1.594 1.00 87.62 192 LEU A C 1
ATOM 1444 O O . LEU A 1 192 ? 6.525 4.884 -1.604 1.00 87.62 192 LEU A O 1
#

Foldseek 3Di:
DCQLVVVDDDDDDDLPVPPPDQRQVAQEEEDEELCVLCPPPKLCSLVVSLVSLLVRVVRHNPHPHHHDYYYDYPCCVPQSNVCSNVVNPPSSCVVSVVVCCVVLHPPQWWKKKKKFKALDPVVSQVLLVVQQVQLDDPQKDKDDQDQQPPQDDPNIGMTMIMIIGRDPVSVVVSVVRGDPPIDMDIRDPTSD